Protein AF-A0A7J7P6K8-F1 (afdb_monomer_lite)

Foldseek 3Di:
DDPQPPPPVPVVCVVVCVVPPDDDDDDDDDPVVVVVVVVVLVVVLVVLVVVVVVVVVVVVVPPPVPVVLVVLLVSLVVNLLVQLVVLLVVLVVVLLVLLLVLVVVLQVVDPLHDNCLVDSVCSVPPSSVVCVVVSCSLVQSACVHPNGHSFQSRVCRVVVLVPDDPVSNVVVSSCSSSQCLAPVNNDGGGDPDPVRVVSSVVSPVNSVVSVVSNVVSVVVVVVVVVVLVVVLVVVVVVVVVVCVVVVPDPVVVVVVVVVSVVCCVVPVPDDPVVVLVPDPPVVSVVVVVVD

Organism: NCBI:txid39325

Structure (mmCIF, N/CA/C/O backbone):
data_AF-A0A7J7P6K8-F1
#
_entry.id   AF-A0A7J7P6K8-F1
#
loop_
_atom_site.group_PDB
_atom_site.id
_atom_site.type_symbol
_atom_site.label_atom_id
_atom_site.label_alt_id
_atom_site.label_comp_id
_atom_site.label_asym_id
_atom_site.label_entity_id
_atom_site.label_seq_id
_atom_site.pdbx_PDB_ins_code
_atom_site.Cartn_x
_atom_site.Cartn_y
_atom_site.Cartn_z
_atom_site.occupancy
_atom_site.B_iso_or_equiv
_atom_site.auth_seq_id
_atom_site.auth_comp_id
_atom_site.auth_asym_id
_atom_site.auth_atom_id
_atom_site.pdbx_PDB_model_num
ATOM 1 N N . MET A 1 1 ? 27.690 2.326 -12.543 1.00 31.69 1 MET A N 1
ATOM 2 C CA . MET A 1 1 ? 26.288 2.193 -12.101 1.00 31.69 1 MET A CA 1
ATOM 3 C C . MET A 1 1 ? 25.680 0.998 -12.801 1.00 31.69 1 MET A C 1
ATOM 5 O O . MET A 1 1 ? 25.515 1.024 -14.014 1.00 31.69 1 MET A O 1
ATOM 9 N N . GLY A 1 2 ? 25.497 -0.090 -12.059 1.00 33.59 2 GLY A N 1
ATOM 10 C CA . GLY A 1 2 ? 25.045 -1.367 -12.587 1.00 33.59 2 GLY A CA 1
ATOM 11 C C . GLY A 1 2 ? 23.535 -1.399 -12.745 1.00 33.59 2 GLY A C 1
ATOM 12 O O . GLY A 1 2 ? 22.871 -2.001 -11.914 1.00 33.59 2 GLY A O 1
ATOM 13 N N . LEU A 1 3 ? 23.023 -0.842 -13.847 1.00 37.75 3 LEU A N 1
ATOM 14 C CA . LEU A 1 3 ? 21.686 -1.161 -14.369 1.00 37.75 3 LEU A CA 1
ATOM 15 C C . LEU A 1 3 ? 21.729 -2.562 -14.986 1.00 37.75 3 LEU A C 1
ATOM 17 O O . LEU A 1 3 ? 21.695 -2.816 -16.193 1.00 37.75 3 LEU A O 1
ATOM 21 N N . VAL A 1 4 ? 21.965 -3.486 -14.076 1.00 43.16 4 VAL A N 1
ATOM 22 C CA . VAL A 1 4 ? 21.983 -4.905 -14.271 1.00 43.16 4 VAL A CA 1
ATOM 23 C C . VAL A 1 4 ? 20.644 -5.312 -13.736 1.00 43.16 4 VAL A C 1
ATOM 25 O O . VAL A 1 4 ? 20.474 -5.412 -12.525 1.00 43.16 4 VAL A O 1
ATOM 28 N N . TYR A 1 5 ? 19.711 -5.526 -14.655 1.00 43.06 5 TYR A N 1
ATOM 29 C CA . TYR A 1 5 ? 18.722 -6.566 -14.496 1.00 43.06 5 TYR A CA 1
ATOM 30 C C . TYR A 1 5 ? 19.367 -7.720 -13.718 1.00 43.06 5 TYR A C 1
ATOM 32 O O . TYR A 1 5 ? 20.102 -8.540 -14.280 1.00 43.06 5 TYR A O 1
ATOM 40 N N . ARG A 1 6 ? 19.148 -7.769 -12.398 1.00 40.44 6 ARG A N 1
ATOM 41 C CA . ARG A 1 6 ? 19.182 -9.067 -11.757 1.00 40.44 6 ARG A CA 1
ATOM 42 C C . ARG A 1 6 ? 18.111 -9.841 -12.522 1.00 40.44 6 ARG A C 1
ATOM 44 O O . ARG A 1 6 ? 17.041 -9.274 -12.775 1.00 40.44 6 ARG A O 1
ATOM 51 N N . PRO A 1 7 ? 18.356 -11.109 -12.896 1.00 36.56 7 PRO A N 1
ATOM 52 C CA . PRO A 1 7 ? 17.228 -11.978 -13.182 1.00 36.56 7 PRO A CA 1
ATOM 53 C C . PRO A 1 7 ? 16.207 -11.761 -12.071 1.00 36.56 7 PRO A C 1
ATOM 55 O O . PRO A 1 7 ? 16.572 -11.382 -10.954 1.00 36.56 7 PRO A O 1
ATOM 58 N N . ILE A 1 8 ? 14.936 -12.004 -12.346 1.00 42.16 8 ILE A N 1
ATOM 59 C CA . ILE A 1 8 ? 13.915 -12.110 -11.306 1.00 42.16 8 ILE A CA 1
ATOM 60 C C . ILE A 1 8 ? 14.254 -13.357 -10.438 1.00 42.16 8 ILE A C 1
ATOM 62 O O . ILE A 1 8 ? 13.467 -14.281 -10.292 1.00 42.16 8 ILE A O 1
ATOM 66 N N . SER A 1 9 ? 15.454 -13.421 -9.849 1.00 37.25 9 SER A N 1
ATOM 67 C CA . SER A 1 9 ? 15.853 -14.098 -8.627 1.00 37.25 9 SER A CA 1
ATOM 68 C C . SER A 1 9 ? 15.396 -13.227 -7.457 1.00 37.25 9 SER A C 1
ATOM 70 O O . SER A 1 9 ? 16.130 -12.928 -6.517 1.00 37.25 9 SER A O 1
ATOM 72 N N . SER A 1 10 ? 14.14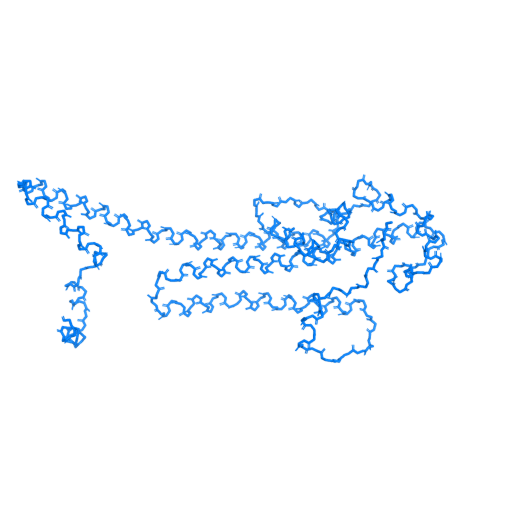8 -12.782 -7.539 1.00 41.69 10 SER A N 1
ATOM 73 C CA . SER A 1 10 ? 13.391 -12.439 -6.363 1.00 41.69 10 SER A CA 1
ATOM 74 C C . SER A 1 10 ? 13.236 -13.773 -5.633 1.00 41.69 10 SER A C 1
ATOM 76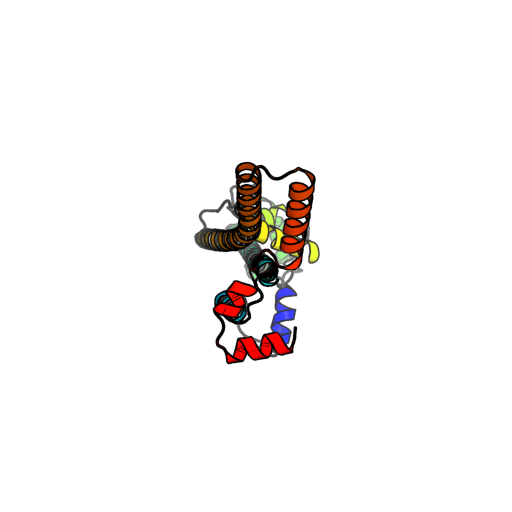 O O . SER A 1 10 ? 12.399 -14.602 -5.991 1.00 41.69 10 SER A O 1
ATOM 78 N N . THR A 1 11 ? 14.107 -14.016 -4.653 1.00 43.97 11 THR A N 1
ATOM 79 C CA . THR A 1 11 ? 14.026 -15.111 -3.666 1.00 43.97 11 THR A CA 1
ATOM 80 C C . THR A 1 11 ? 12.625 -15.213 -3.044 1.00 43.97 11 THR A C 1
ATOM 82 O O . THR A 1 11 ? 12.208 -16.280 -2.605 1.00 43.97 11 THR A O 1
ATOM 85 N N . TYR A 1 12 ? 11.852 -14.131 -3.145 1.00 44.22 12 TYR A N 1
ATOM 86 C CA . TYR A 1 12 ? 10.421 -14.018 -2.901 1.00 44.22 12 TYR A CA 1
ATOM 87 C C . TYR A 1 12 ? 9.534 -15.016 -3.670 1.00 44.22 12 TYR A C 1
ATOM 89 O O . TYR A 1 12 ? 8.487 -15.406 -3.167 1.00 44.22 12 TYR A O 1
ATOM 97 N N . LEU A 1 13 ? 9.925 -15.456 -4.877 1.00 41.88 13 LEU A N 1
ATOM 98 C CA . LEU A 1 13 ? 9.230 -16.545 -5.586 1.00 41.88 13 LEU A CA 1
ATOM 99 C C . LEU A 1 13 ? 9.730 -17.922 -5.176 1.00 41.88 13 LEU A C 1
ATOM 101 O O . LEU A 1 13 ? 8.974 -18.883 -5.204 1.00 41.88 13 LEU A O 1
ATOM 105 N N . GLN A 1 14 ? 11.018 -18.034 -4.864 1.00 39.66 14 GLN A N 1
ATOM 106 C CA . GLN A 1 14 ? 11.669 -19.327 -4.697 1.00 39.66 14 GLN A CA 1
ATOM 107 C C . GLN A 1 14 ? 11.246 -20.003 -3.397 1.00 39.66 14 GLN A C 1
ATOM 109 O O . GLN A 1 14 ? 10.970 -21.194 -3.425 1.00 39.66 14 GLN A O 1
ATOM 114 N N . VAL A 1 15 ? 11.102 -19.261 -2.294 1.00 44.69 15 VAL A N 1
ATOM 115 C CA . VAL A 1 15 ? 10.678 -19.850 -1.009 1.00 44.69 15 VAL A CA 1
ATOM 116 C C . VAL A 1 15 ? 9.241 -20.386 -1.075 1.00 44.69 15 VAL A C 1
ATOM 118 O O . VAL A 1 15 ? 8.959 -21.435 -0.507 1.00 44.69 15 VAL A O 1
ATOM 121 N N . LEU A 1 16 ? 8.346 -19.724 -1.818 1.00 36.81 16 LEU A N 1
ATOM 122 C CA . LEU A 1 16 ? 6.957 -20.170 -1.980 1.00 36.81 16 LEU A CA 1
ATOM 123 C C . LEU A 1 16 ? 6.803 -21.246 -3.074 1.00 36.81 16 LEU A C 1
ATOM 125 O O . LEU A 1 16 ? 6.016 -22.173 -2.907 1.00 36.81 16 LEU A O 1
ATOM 129 N N . MET A 1 17 ? 7.572 -21.174 -4.172 1.00 39.69 17 MET A N 1
ATOM 130 C CA . MET A 1 17 ? 7.513 -22.180 -5.244 1.00 39.69 17 MET A CA 1
ATOM 131 C C . MET A 1 17 ? 8.213 -23.498 -4.896 1.00 39.69 17 MET A C 1
ATOM 133 O O . MET A 1 17 ? 7.718 -24.541 -5.316 1.00 39.69 17 MET A O 1
ATOM 137 N N . LEU A 1 18 ? 9.290 -23.500 -4.095 1.00 40.28 18 LEU A N 1
ATOM 138 C CA . LEU A 1 18 ? 9.950 -24.747 -3.664 1.00 40.28 18 LEU A CA 1
ATOM 139 C C . LEU A 1 18 ? 9.069 -25.619 -2.760 1.00 40.28 18 LEU A C 1
ATOM 141 O O . LEU A 1 18 ? 9.289 -26.824 -2.685 1.00 40.28 18 LEU A O 1
ATOM 145 N N . VAL A 1 19 ? 8.082 -25.029 -2.082 1.00 41.44 19 VAL A N 1
ATOM 146 C CA . VAL A 1 19 ? 7.168 -25.766 -1.197 1.00 41.44 19 VAL A CA 1
ATOM 147 C C . VAL A 1 19 ? 6.002 -26.392 -1.975 1.00 41.44 19 VAL A C 1
ATOM 149 O O . VAL A 1 19 ? 5.415 -27.358 -1.496 1.00 41.44 19 VAL A O 1
ATOM 152 N N . VAL A 1 20 ? 5.667 -25.885 -3.171 1.00 41.62 20 VAL A N 1
ATOM 153 C CA . VAL A 1 20 ? 4.398 -26.229 -3.844 1.00 41.62 20 VAL A CA 1
ATOM 154 C C . VAL A 1 20 ? 4.561 -26.857 -5.235 1.00 41.62 20 VAL A C 1
ATOM 156 O O . VAL A 1 20 ? 3.706 -27.653 -5.613 1.00 41.62 20 VAL A O 1
ATOM 159 N N . ILE A 1 21 ? 5.615 -26.570 -6.018 1.00 41.31 21 ILE A N 1
ATOM 160 C CA . ILE A 1 21 ? 5.698 -27.065 -7.412 1.00 41.31 21 ILE A CA 1
ATOM 161 C C . ILE A 1 21 ? 7.130 -27.514 -7.763 1.00 41.31 21 ILE A C 1
ATOM 163 O O . ILE A 1 21 ? 7.973 -26.671 -8.069 1.00 41.31 21 ILE A O 1
ATOM 167 N N . PRO A 1 22 ? 7.428 -28.830 -7.761 1.00 35.81 22 PRO A N 1
ATOM 168 C CA . PRO A 1 22 ? 8.797 -29.324 -7.908 1.00 35.81 22 PRO A CA 1
ATOM 169 C C . PRO A 1 22 ? 9.273 -29.482 -9.359 1.00 35.81 22 PRO A C 1
ATOM 171 O O . PRO A 1 22 ? 10.421 -29.855 -9.566 1.00 35.81 22 PRO A O 1
ATOM 174 N N . ASN A 1 23 ? 8.446 -29.237 -10.377 1.00 41.19 23 ASN A N 1
ATOM 175 C CA . ASN A 1 23 ? 8.859 -29.479 -11.759 1.00 41.19 23 ASN A CA 1
ATOM 176 C C . ASN A 1 23 ? 8.037 -28.655 -12.738 1.00 41.19 23 ASN A C 1
ATOM 178 O O . ASN A 1 23 ? 6.831 -28.854 -12.793 1.00 41.19 23 ASN A O 1
ATOM 182 N N . LEU A 1 24 ? 8.694 -27.789 -13.511 1.00 36.12 24 LEU A N 1
ATOM 183 C CA . LEU A 1 24 ? 8.309 -27.384 -14.870 1.00 36.12 24 LEU A CA 1
ATOM 184 C C . LEU A 1 24 ? 9.458 -26.540 -15.450 1.00 36.12 24 LEU A C 1
ATOM 186 O O . LEU A 1 24 ? 9.500 -25.317 -15.315 1.00 36.12 24 LEU A O 1
ATOM 190 N N . ASN A 1 25 ? 10.422 -27.238 -16.052 1.00 38.72 25 ASN A N 1
ATOM 191 C CA . ASN A 1 25 ? 11.312 -26.668 -17.058 1.00 38.72 25 ASN A CA 1
ATOM 192 C C . ASN A 1 25 ? 10.539 -26.570 -18.381 1.00 38.72 25 ASN A C 1
ATOM 194 O O . ASN A 1 25 ? 9.742 -27.450 -18.693 1.00 38.72 25 ASN A O 1
ATOM 198 N N . ASP A 1 26 ? 10.828 -25.513 -19.136 1.00 45.41 26 ASP A N 1
ATOM 199 C CA . ASP A 1 26 ? 10.428 -25.293 -20.529 1.00 45.41 26 ASP A CA 1
ATOM 200 C C . ASP A 1 26 ? 8.945 -25.067 -20.824 1.00 45.41 26 ASP A C 1
ATOM 202 O O . ASP A 1 26 ? 8.275 -25.953 -21.323 1.00 45.41 26 ASP A O 1
ATOM 206 N N . PHE A 1 27 ? 8.475 -23.823 -20.662 1.00 27.75 27 PHE A N 1
ATOM 207 C CA . PHE A 1 27 ? 7.566 -23.175 -21.622 1.00 27.75 27 PHE A CA 1
ATOM 208 C C . PHE A 1 27 ? 7.766 -21.646 -21.561 1.00 27.75 27 PHE A C 1
ATOM 210 O O . PHE A 1 27 ? 7.974 -21.077 -20.490 1.00 27.75 27 PHE A O 1
ATOM 217 N N . THR A 1 28 ? 7.761 -20.991 -22.727 1.00 43.91 28 THR A N 1
ATOM 218 C CA . THR A 1 28 ? 7.973 -19.548 -22.993 1.00 43.91 28 THR A CA 1
ATOM 219 C C . THR A 1 28 ? 7.642 -18.613 -21.810 1.00 43.91 28 THR A C 1
ATOM 221 O O . THR A 1 28 ? 6.482 -18.414 -21.452 1.00 43.91 28 THR A O 1
ATOM 224 N N . MET A 1 29 ? 8.694 -18.049 -21.199 1.00 45.00 29 MET A N 1
ATOM 225 C CA . MET A 1 29 ? 8.804 -17.812 -19.747 1.00 45.00 29 MET A CA 1
ATOM 226 C C . MET A 1 29 ? 8.332 -16.458 -19.177 1.00 45.00 29 MET A C 1
ATOM 228 O O . MET A 1 29 ? 8.369 -16.302 -17.957 1.00 45.00 29 MET A O 1
ATOM 232 N N . ALA A 1 30 ? 7.914 -15.474 -19.977 1.00 43.94 30 ALA A N 1
ATOM 233 C CA . ALA A 1 30 ? 7.636 -14.128 -19.446 1.00 43.94 30 ALA A CA 1
ATOM 234 C C . ALA A 1 30 ? 6.173 -13.941 -18.997 1.00 43.94 30 ALA A C 1
ATOM 236 O O . ALA A 1 30 ? 5.905 -13.695 -17.821 1.00 43.94 30 ALA A O 1
ATOM 237 N N . ASN A 1 31 ? 5.209 -14.135 -19.901 1.00 42.03 31 ASN A N 1
ATOM 238 C CA . ASN A 1 31 ? 3.813 -13.777 -19.618 1.00 42.03 31 ASN A CA 1
ATOM 239 C C . ASN A 1 31 ? 3.099 -14.793 -18.713 1.00 42.03 31 ASN A C 1
ATOM 241 O O . ASN A 1 31 ? 2.411 -14.405 -17.772 1.00 42.03 31 ASN A O 1
ATOM 245 N N . THR A 1 32 ? 3.301 -16.095 -18.924 1.00 40.78 32 THR A N 1
ATOM 246 C CA . THR A 1 32 ? 2.602 -17.147 -18.160 1.00 40.78 32 THR A CA 1
ATOM 247 C C . THR A 1 32 ? 3.074 -17.221 -16.703 1.00 40.78 32 THR A C 1
ATOM 249 O O . THR A 1 32 ? 2.286 -17.485 -15.797 1.00 40.78 32 THR A O 1
ATOM 252 N N . LYS A 1 33 ? 4.357 -16.925 -16.455 1.00 46.41 33 LYS A N 1
ATOM 253 C CA . LYS A 1 33 ? 4.975 -16.968 -15.123 1.00 46.41 33 LYS A CA 1
ATOM 254 C C . LYS A 1 33 ? 4.508 -15.818 -14.229 1.00 46.41 33 LYS A C 1
ATOM 256 O O . LYS A 1 33 ? 4.262 -16.034 -13.043 1.00 46.41 33 LYS A O 1
ATOM 261 N N . ASN A 1 34 ? 4.337 -14.624 -14.797 1.00 47.66 34 ASN A N 1
ATOM 262 C CA . ASN A 1 34 ? 3.802 -13.470 -14.078 1.00 47.66 34 ASN A CA 1
ATOM 263 C C . ASN A 1 34 ? 2.314 -13.669 -13.757 1.00 47.66 34 ASN A C 1
ATOM 265 O O . ASN A 1 34 ? 1.918 -13.493 -12.608 1.00 47.66 34 ASN A O 1
ATOM 269 N N . ILE A 1 35 ? 1.515 -14.162 -14.709 1.00 44.59 35 ILE A N 1
ATOM 270 C CA . ILE A 1 35 ? 0.083 -14.446 -14.504 1.00 44.59 35 ILE A CA 1
ATOM 271 C C . ILE A 1 35 ? -0.139 -15.486 -13.390 1.00 44.59 35 ILE A C 1
ATOM 273 O O . ILE A 1 35 ? -0.942 -15.255 -12.487 1.00 44.59 35 ILE A O 1
ATOM 277 N N . LEU A 1 36 ? 0.613 -16.594 -13.391 1.00 50.56 36 LEU A N 1
ATOM 278 C CA . LEU A 1 36 ? 0.520 -17.623 -12.344 1.00 50.56 36 LEU A CA 1
ATOM 279 C C . LEU A 1 36 ? 0.917 -17.083 -10.963 1.00 50.56 36 LEU A C 1
ATOM 281 O O . LEU A 1 36 ? 0.248 -17.355 -9.967 1.00 50.56 36 LEU A O 1
ATOM 285 N N . ARG A 1 37 ? 1.969 -16.264 -10.901 1.00 51.84 37 ARG A N 1
ATOM 286 C CA . ARG A 1 37 ? 2.483 -15.674 -9.660 1.00 51.84 37 ARG A CA 1
ATOM 287 C C . ARG A 1 37 ? 1.518 -14.658 -9.045 1.00 51.84 37 ARG A C 1
ATOM 289 O O . ARG A 1 37 ? 1.316 -14.677 -7.833 1.00 51.84 37 ARG A O 1
ATOM 296 N N . PHE A 1 38 ? 0.885 -13.827 -9.873 1.00 52.19 38 PHE A N 1
ATOM 297 C CA . PHE A 1 38 ? -0.191 -12.938 -9.438 1.00 52.19 38 PHE A CA 1
ATOM 298 C C . PHE A 1 38 ? -1.441 -13.727 -9.030 1.00 52.19 38 PHE A C 1
ATOM 300 O O . PHE A 1 38 ? -2.057 -13.372 -8.030 1.00 52.19 38 PHE A O 1
ATOM 307 N N . SER A 1 39 ? -1.767 -14.837 -9.706 1.00 52.69 39 SER A N 1
ATOM 308 C CA . SER A 1 39 ? -2.932 -15.666 -9.357 1.00 52.69 39 SER A CA 1
ATOM 309 C C . SER A 1 39 ? -2.833 -16.305 -7.966 1.00 52.69 39 SER A C 1
ATOM 311 O O . SER A 1 39 ? -3.809 -16.274 -7.228 1.00 52.69 39 SER A O 1
ATOM 313 N N . ILE A 1 40 ? -1.652 -16.781 -7.549 1.00 54.66 40 ILE A N 1
ATOM 314 C CA . ILE A 1 40 ? -1.459 -17.427 -6.235 1.00 54.66 40 ILE A CA 1
ATOM 315 C C . ILE A 1 40 ? -1.607 -16.410 -5.093 1.00 54.66 40 ILE A C 1
ATOM 317 O O . ILE A 1 40 ? -2.225 -16.699 -4.068 1.00 54.66 40 ILE A O 1
ATOM 321 N N . ILE A 1 41 ? -1.077 -15.198 -5.278 1.00 54.75 41 ILE A N 1
ATOM 322 C CA . ILE A 1 41 ? -1.198 -14.105 -4.305 1.00 54.75 41 ILE A CA 1
ATOM 323 C C . ILE A 1 41 ? -2.647 -13.593 -4.248 1.00 54.75 41 ILE A C 1
ATOM 325 O O . ILE A 1 41 ? -3.189 -13.358 -3.166 1.00 54.75 41 ILE A O 1
ATOM 329 N N . PHE A 1 42 ? -3.288 -13.473 -5.411 1.00 55.25 42 PHE A N 1
ATOM 330 C CA . PHE A 1 42 ? -4.666 -13.014 -5.556 1.00 55.25 42 PHE A CA 1
ATOM 331 C C . PHE A 1 42 ? -5.701 -14.064 -5.119 1.00 55.25 42 PHE A C 1
ATOM 333 O O . PHE A 1 42 ? -6.801 -13.685 -4.744 1.00 55.25 42 PHE A O 1
ATOM 340 N N . GLU A 1 43 ? -5.373 -15.361 -5.095 1.00 54.97 43 GLU A N 1
ATOM 341 C CA . GLU A 1 43 ? -6.217 -16.421 -4.516 1.00 54.97 43 GLU A CA 1
ATOM 342 C C . GLU A 1 43 ? -6.085 -16.530 -2.993 1.00 54.97 43 GLU A C 1
ATOM 344 O O . GLU A 1 43 ? -7.063 -16.837 -2.307 1.00 54.97 43 GLU A O 1
ATOM 349 N N . TYR A 1 44 ? -4.893 -16.287 -2.438 1.00 57.50 44 TYR A N 1
ATOM 350 C CA . TYR A 1 44 ? -4.680 -16.358 -0.988 1.00 57.50 44 TYR A CA 1
ATOM 351 C C . TYR A 1 44 ? -5.389 -15.221 -0.245 1.00 57.50 44 TYR A C 1
ATOM 353 O O . TYR A 1 44 ? -5.872 -15.403 0.873 1.00 57.50 44 TYR A O 1
ATOM 361 N N . PHE A 1 45 ? -5.498 -14.060 -0.884 1.00 60.59 45 PHE A N 1
ATOM 362 C CA . PHE A 1 45 ? -6.058 -12.854 -0.291 1.00 60.59 45 PHE A CA 1
ATOM 363 C C . PHE A 1 45 ? -7.571 -12.958 0.023 1.00 60.59 45 PHE A C 1
ATOM 365 O O . PHE A 1 45 ? -7.943 -12.741 1.177 1.00 60.59 45 PHE A O 1
ATOM 372 N N . PRO A 1 46 ? -8.455 -13.401 -0.899 1.00 59.19 46 PRO A N 1
ATOM 373 C CA . PRO A 1 46 ? -9.851 -13.713 -0.597 1.00 59.19 46 PRO A CA 1
ATOM 374 C C . PRO A 1 46 ? -10.001 -14.823 0.440 1.00 59.19 46 PRO A C 1
ATOM 376 O O . PRO A 1 46 ? -10.887 -14.742 1.282 1.00 59.19 46 PRO A O 1
ATOM 379 N N . ARG A 1 47 ? -9.133 -15.847 0.427 1.00 63.31 47 ARG A N 1
ATOM 380 C CA . ARG A 1 47 ? -9.180 -16.934 1.421 1.00 63.31 47 ARG A CA 1
ATOM 381 C C . ARG A 1 47 ? -8.897 -16.415 2.834 1.00 63.31 47 ARG A C 1
ATOM 383 O O . ARG A 1 47 ? -9.577 -16.827 3.764 1.00 63.31 47 ARG A O 1
ATOM 390 N N . LEU A 1 48 ? -7.982 -15.458 2.992 1.00 57.44 48 LEU A N 1
ATOM 391 C CA . LEU A 1 48 ? -7.754 -14.750 4.258 1.00 57.44 48 LEU A CA 1
ATOM 392 C C . LEU A 1 48 ? -8.922 -13.839 4.652 1.00 57.44 48 LEU A C 1
ATOM 394 O O . LEU A 1 48 ? -9.330 -13.852 5.810 1.00 57.44 48 LEU A O 1
ATOM 398 N N . LEU A 1 49 ? -9.514 -13.116 3.700 1.00 60.53 49 LEU A N 1
ATOM 399 C CA . LEU A 1 49 ? -10.704 -12.293 3.951 1.00 60.53 49 LEU A CA 1
ATOM 400 C C . LEU A 1 49 ? -11.945 -13.128 4.312 1.00 60.53 49 LEU A C 1
ATOM 402 O O . LEU A 1 49 ? -12.797 -12.664 5.059 1.00 60.53 49 LEU A O 1
ATOM 406 N N . LEU A 1 50 ? -12.052 -14.366 3.827 1.00 60.56 50 LEU A N 1
ATOM 407 C CA . LEU A 1 50 ? -13.138 -15.297 4.161 1.00 60.56 50 LEU A CA 1
ATOM 408 C C . LEU A 1 50 ? -12.938 -16.005 5.509 1.00 60.56 50 LEU A C 1
ATOM 410 O O . LEU A 1 50 ? -13.906 -16.490 6.093 1.00 60.56 50 LEU A O 1
ATOM 414 N N . ILE A 1 51 ? -11.714 -16.025 6.045 1.00 61.16 51 ILE A N 1
ATOM 415 C CA . ILE A 1 51 ? -11.448 -16.498 7.412 1.00 61.16 51 ILE A CA 1
ATOM 416 C C . ILE A 1 51 ? -12.019 -15.516 8.453 1.00 61.16 51 ILE A C 1
ATOM 418 O O . ILE A 1 51 ? -12.390 -15.945 9.543 1.00 61.16 51 ILE A O 1
ATOM 422 N N . PHE A 1 52 ? -12.186 -14.234 8.105 1.00 59.09 52 PHE A N 1
ATOM 423 C CA . PHE A 1 52 ? -12.746 -13.180 8.965 1.00 59.09 52 PHE A CA 1
ATOM 424 C C . PHE A 1 52 ? -14.150 -13.485 9.538 1.00 59.09 52 PHE A C 1
ATOM 426 O O . PHE A 1 52 ? -14.298 -13.494 10.763 1.00 59.09 52 PHE A O 1
ATOM 433 N N . PRO A 1 53 ? -15.193 -13.784 8.731 1.00 58.50 53 PRO A N 1
ATOM 434 C CA . PRO A 1 53 ? -16.501 -14.143 9.280 1.00 58.50 53 PRO A CA 1
ATOM 435 C C . PRO A 1 53 ? -16.465 -15.466 10.052 1.00 58.50 53 PRO A C 1
ATOM 437 O O . PRO A 1 53 ? -17.306 -15.688 10.921 1.00 58.50 53 PRO A O 1
ATOM 440 N N . LEU A 1 54 ? -15.507 -16.349 9.751 1.00 56.19 54 LEU A N 1
ATOM 441 C CA . LEU A 1 54 ? -15.383 -17.647 10.405 1.00 56.19 54 LEU A CA 1
ATOM 442 C C . LEU A 1 54 ? -14.781 -17.517 11.811 1.00 56.19 54 LEU A C 1
ATOM 444 O O . LEU A 1 54 ? -15.318 -18.085 12.757 1.00 56.19 54 LEU A O 1
ATOM 448 N N . SER A 1 55 ? -13.708 -16.739 11.968 1.00 54.88 55 SER A N 1
ATOM 449 C CA . SER A 1 55 ? -13.067 -16.513 13.267 1.00 54.88 55 SER A CA 1
ATOM 450 C C . SER A 1 55 ? -13.965 -15.702 14.201 1.00 54.88 55 SER A C 1
ATOM 452 O O . SER A 1 55 ? -14.095 -16.062 15.368 1.00 54.88 55 SER A O 1
ATOM 454 N N . SER A 1 56 ? -14.672 -14.690 13.681 1.00 55.28 56 SER A N 1
ATOM 455 C CA . SER A 1 56 ? -15.670 -13.934 14.450 1.00 55.28 56 SER A CA 1
ATOM 456 C C . SER A 1 56 ? -16.812 -14.826 14.949 1.00 55.28 56 SER A C 1
ATOM 458 O O . SER A 1 56 ? -17.209 -14.714 16.106 1.00 55.28 56 SER A O 1
ATOM 460 N N . LYS A 1 57 ? -17.308 -15.753 14.114 1.00 58.09 57 LYS A N 1
ATOM 461 C CA . LYS A 1 57 ? -18.367 -16.703 14.502 1.00 58.09 57 LYS A CA 1
ATOM 462 C C . LYS A 1 57 ? -17.909 -17.728 15.539 1.00 58.09 57 LYS A C 1
ATOM 464 O O . LYS A 1 57 ? -18.680 -18.095 16.418 1.00 58.09 57 LYS A O 1
ATOM 469 N N . ILE A 1 58 ? -16.664 -18.197 15.449 1.00 53.59 58 ILE A N 1
ATOM 470 C CA . ILE A 1 58 ? -16.087 -19.140 16.422 1.00 53.59 58 ILE A CA 1
ATOM 471 C C . ILE A 1 58 ? -15.880 -18.459 17.782 1.00 53.59 58 ILE A C 1
ATOM 473 O O . ILE A 1 58 ? -16.048 -19.078 18.830 1.00 53.59 58 ILE A O 1
ATOM 477 N N . VAL A 1 59 ? -15.539 -17.174 17.769 1.00 50.91 59 VAL A N 1
ATOM 478 C CA . VAL A 1 59 ? -15.324 -16.364 18.968 1.00 50.91 59 VAL A CA 1
ATOM 479 C C . VAL A 1 59 ? -16.635 -16.045 19.699 1.00 50.91 59 VAL A C 1
ATOM 481 O O . VAL A 1 59 ? -16.686 -16.153 20.925 1.00 50.91 59 VAL A O 1
ATOM 484 N N . GLU A 1 60 ? -17.701 -15.714 18.966 1.00 53.00 60 GLU A N 1
ATOM 485 C CA . GLU A 1 60 ? -19.031 -15.430 19.529 1.00 53.00 60 GLU A CA 1
ATOM 486 C C . GLU A 1 60 ? -19.622 -16.642 20.274 1.00 53.00 60 GLU A C 1
ATOM 488 O O . GLU A 1 60 ? -20.290 -16.484 21.294 1.00 53.00 60 GLU A O 1
ATOM 493 N N . ALA A 1 61 ? -19.288 -17.862 19.842 1.00 50.00 61 ALA A N 1
ATOM 494 C CA . ALA A 1 61 ? -19.722 -19.100 20.488 1.00 50.00 61 ALA A CA 1
ATOM 495 C C . ALA A 1 61 ? -19.029 -19.397 21.839 1.00 50.00 61 ALA A C 1
ATOM 497 O O . ALA A 1 61 ? -19.555 -20.187 22.621 1.00 50.00 61 ALA A O 1
ATOM 498 N N . ASN A 1 62 ? -17.875 -18.778 22.135 1.00 45.88 62 ASN A N 1
ATOM 499 C CA . ASN A 1 62 ? -17.015 -19.159 23.268 1.00 45.88 62 ASN A CA 1
ATOM 500 C C . ASN A 1 62 ? -17.029 -18.181 24.464 1.00 45.88 62 ASN A C 1
ATOM 502 O 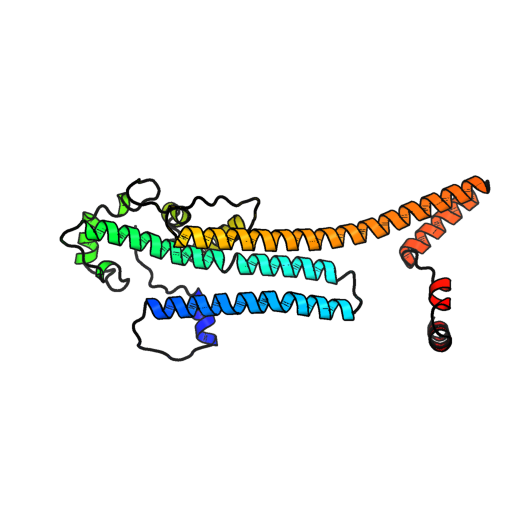O . ASN A 1 62 ? -16.382 -18.454 25.471 1.00 45.88 62 ASN A O 1
ATOM 506 N N . GLY A 1 63 ? -17.757 -17.059 24.404 1.00 44.56 63 GLY A N 1
ATOM 507 C CA . GLY A 1 63 ? -18.042 -16.205 25.574 1.00 44.56 63 GLY A CA 1
ATOM 508 C C . GLY A 1 63 ? -16.864 -15.425 26.194 1.00 44.56 63 GLY A C 1
ATOM 509 O O . GLY A 1 63 ? -17.046 -14.758 27.213 1.00 44.56 63 GLY A O 1
ATOM 510 N N . ILE A 1 64 ? -15.663 -15.448 25.608 1.00 47.84 64 ILE A N 1
ATOM 511 C CA . ILE A 1 64 ? -14.481 -14.735 26.132 1.00 47.84 64 ILE A CA 1
ATOM 512 C C . ILE A 1 64 ? -14.440 -13.308 25.555 1.00 47.84 64 ILE A C 1
ATOM 514 O O . ILE A 1 64 ? -13.768 -13.027 24.572 1.00 47.84 64 ILE A O 1
ATOM 518 N N . VAL A 1 65 ? -15.177 -12.365 26.138 1.00 51.91 65 VAL A N 1
ATOM 519 C CA . VAL A 1 65 ? -15.377 -11.015 25.555 1.00 51.91 65 VAL A CA 1
ATOM 520 C C . VAL A 1 65 ? -14.161 -10.069 25.713 1.00 51.91 65 VAL A C 1
ATOM 522 O O . VAL A 1 65 ? -14.071 -9.056 25.025 1.00 51.91 65 VAL A O 1
ATOM 525 N N . THR A 1 66 ? -13.175 -10.376 26.570 1.00 48.00 66 THR A N 1
ATOM 526 C CA . THR A 1 66 ? -12.014 -9.484 26.814 1.00 48.00 66 THR A CA 1
ATOM 527 C C . THR A 1 66 ? -10.736 -9.866 26.061 1.00 48.00 66 THR A C 1
ATOM 529 O O . THR A 1 66 ? -9.969 -8.986 25.684 1.00 48.00 66 THR A O 1
ATOM 532 N N . GLU A 1 67 ? -10.502 -11.154 25.803 1.00 53.47 67 GLU A N 1
ATOM 533 C CA . GLU A 1 67 ? -9.330 -11.642 25.045 1.00 53.47 67 GLU A CA 1
ATOM 534 C C . GLU A 1 67 ? -9.506 -11.443 23.521 1.00 53.47 67 GLU A C 1
ATOM 536 O O . GLU A 1 67 ? -8.555 -11.426 22.740 1.00 53.47 67 GLU A O 1
ATOM 541 N N . THR A 1 68 ? -10.744 -11.195 23.098 1.00 57.88 68 THR A N 1
ATOM 542 C CA . THR A 1 68 ? -11.189 -11.156 21.701 1.00 57.88 68 THR A CA 1
ATOM 543 C C . THR A 1 68 ? -11.016 -9.795 21.033 1.00 57.88 68 THR A C 1
ATOM 545 O O . THR A 1 68 ? -10.763 -9.736 19.831 1.00 57.88 68 THR A O 1
ATOM 548 N N . ALA A 1 69 ? -11.030 -8.699 21.797 1.00 57.47 69 ALA A N 1
ATOM 549 C CA . ALA A 1 69 ? -10.764 -7.360 21.264 1.00 57.47 69 ALA A CA 1
ATOM 550 C C . ALA A 1 69 ? -9.285 -7.152 20.870 1.00 57.47 69 ALA A C 1
ATOM 552 O O . ALA A 1 69 ? -8.986 -6.566 19.824 1.00 57.47 69 ALA A O 1
ATOM 553 N N . TRP A 1 70 ? -8.352 -7.681 21.673 1.00 62.41 70 TRP A N 1
ATOM 554 C CA . TRP A 1 70 ? -6.918 -7.675 21.351 1.00 62.41 70 TRP A CA 1
ATOM 555 C C . TRP A 1 70 ? -6.604 -8.613 20.189 1.00 62.41 70 TRP A C 1
ATOM 557 O O . TRP A 1 70 ? -5.874 -8.225 19.278 1.00 62.41 70 TRP A O 1
ATOM 567 N N . ALA A 1 71 ? -7.210 -9.804 20.172 1.00 68.94 71 ALA A N 1
ATOM 568 C CA . ALA A 1 71 ? -7.083 -10.730 19.053 1.00 68.94 71 ALA A CA 1
ATOM 569 C C . ALA A 1 71 ? -7.606 -10.118 17.740 1.00 68.94 71 ALA A C 1
ATOM 571 O O . ALA A 1 71 ? -6.929 -10.206 16.719 1.00 68.94 71 ALA A O 1
ATOM 572 N N . GLY A 1 72 ? -8.752 -9.424 17.765 1.00 70.19 72 GLY A N 1
ATOM 573 C CA . GLY A 1 72 ? -9.310 -8.740 16.592 1.00 70.19 72 GLY A CA 1
ATOM 574 C C . GLY A 1 72 ? -8.444 -7.581 16.088 1.00 70.19 72 GLY A C 1
ATOM 575 O O . GLY A 1 72 ? -8.261 -7.419 14.882 1.00 70.19 72 GLY A O 1
ATOM 576 N N . THR A 1 73 ? -7.851 -6.800 16.995 1.00 72.75 73 THR A N 1
ATOM 577 C CA . THR A 1 73 ? -6.910 -5.728 16.627 1.00 72.75 73 THR A CA 1
ATOM 578 C C . THR A 1 73 ? -5.614 -6.290 16.040 1.00 72.75 73 THR A C 1
ATOM 580 O O . THR A 1 73 ? -5.174 -5.842 14.981 1.00 72.75 73 THR A O 1
ATOM 583 N N . ALA A 1 74 ? -5.019 -7.296 16.688 1.00 75.62 74 ALA A N 1
ATOM 584 C CA . ALA A 1 74 ? -3.806 -7.953 16.207 1.00 75.62 74 ALA A CA 1
ATOM 585 C C . ALA A 1 74 ? -4.028 -8.625 14.843 1.00 75.62 74 ALA A C 1
ATOM 587 O O . ALA A 1 74 ? -3.178 -8.525 13.958 1.00 75.62 74 ALA A O 1
ATOM 588 N N . TYR A 1 75 ? -5.192 -9.246 14.642 1.00 74.44 75 TYR A N 1
ATOM 589 C CA . TYR A 1 75 ? -5.576 -9.847 13.368 1.00 74.44 75 TYR A CA 1
ATOM 590 C C . TYR A 1 75 ? -5.733 -8.800 12.259 1.00 74.44 75 TYR A C 1
ATOM 592 O O . TYR A 1 75 ? -5.161 -8.963 11.182 1.00 74.44 75 TYR A O 1
ATOM 600 N N . ASN A 1 76 ? -6.434 -7.692 12.525 1.00 77.38 76 ASN A N 1
ATOM 601 C CA . ASN A 1 76 ? -6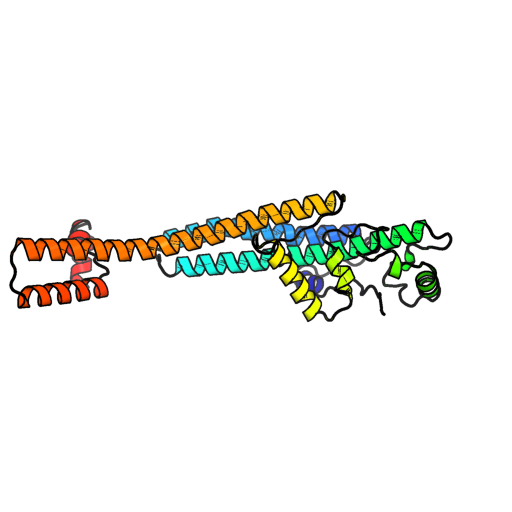.548 -6.595 11.561 1.00 77.38 76 ASN A CA 1
ATOM 602 C C . ASN A 1 76 ? -5.181 -6.012 11.199 1.00 77.38 76 ASN A C 1
ATOM 604 O O . ASN A 1 76 ? -4.937 -5.732 10.030 1.00 77.38 76 ASN A O 1
ATOM 608 N N . LEU A 1 77 ? -4.278 -5.861 12.173 1.00 82.81 77 LEU A N 1
ATOM 609 C CA . LEU A 1 77 ? -2.916 -5.395 11.922 1.00 82.81 77 LEU A CA 1
ATOM 610 C C . LEU A 1 77 ? -2.131 -6.388 11.052 1.00 82.81 77 LEU A C 1
ATOM 612 O O . LEU A 1 77 ? -1.460 -5.978 10.109 1.00 82.81 77 LEU A O 1
ATOM 616 N N . MET A 1 78 ? -2.243 -7.690 11.323 1.00 81.75 78 MET A N 1
ATOM 617 C CA . MET A 1 78 ? -1.618 -8.736 10.509 1.00 81.75 78 MET A CA 1
ATOM 618 C C . MET A 1 78 ? -2.141 -8.715 9.067 1.00 81.75 78 MET A C 1
ATOM 620 O O . MET A 1 78 ? -1.347 -8.785 8.128 1.00 81.75 78 MET A O 1
ATOM 624 N N . LEU A 1 79 ? -3.456 -8.557 8.886 1.00 79.88 79 LEU A N 1
ATOM 625 C CA . LEU A 1 79 ? -4.074 -8.390 7.573 1.00 79.88 79 LEU A CA 1
ATOM 626 C C . LEU A 1 79 ? -3.509 -7.148 6.872 1.00 79.88 79 LEU A C 1
ATOM 628 O O . LEU A 1 79 ? -3.075 -7.239 5.730 1.00 79.88 79 LEU A O 1
ATOM 632 N N . TYR A 1 80 ? -3.429 -6.019 7.576 1.00 84.94 80 TYR A N 1
ATOM 633 C CA . TYR A 1 80 ? -2.882 -4.763 7.062 1.00 84.94 80 TYR A CA 1
ATOM 634 C C . TYR A 1 80 ? -1.437 -4.915 6.562 1.00 84.94 80 TYR A C 1
ATOM 636 O O . TYR A 1 80 ? -1.098 -4.468 5.465 1.00 84.94 80 TYR A O 1
ATOM 644 N N . MET A 1 81 ? -0.592 -5.603 7.336 1.00 85.62 81 MET A N 1
ATOM 645 C CA . MET A 1 81 ? 0.794 -5.900 6.966 1.00 85.62 81 MET A CA 1
ATOM 646 C C . MET A 1 81 ? 0.880 -6.821 5.745 1.00 85.62 81 MET A C 1
ATOM 648 O O . MET A 1 81 ? 1.724 -6.606 4.875 1.00 85.62 81 MET A O 1
ATOM 652 N N . LEU A 1 82 ? -0.005 -7.815 5.652 1.00 83.25 82 LEU A N 1
ATOM 653 C CA . LEU A 1 82 ? -0.045 -8.758 4.539 1.00 83.25 82 LEU A CA 1
ATOM 654 C C . LEU A 1 82 ? -0.558 -8.131 3.238 1.00 83.25 82 LEU A C 1
ATOM 656 O O . LEU A 1 82 ? -0.058 -8.463 2.166 1.00 83.25 82 LEU A O 1
ATOM 660 N N . VAL A 1 83 ? -1.536 -7.226 3.308 1.00 85.06 83 VAL A N 1
ATOM 661 C CA . VAL A 1 83 ? -2.002 -6.469 2.136 1.00 85.06 83 VAL A CA 1
ATOM 662 C C . VAL A 1 83 ? -0.892 -5.529 1.661 1.00 85.06 83 VAL A C 1
ATOM 664 O O . VAL A 1 83 ? -0.612 -5.458 0.467 1.00 85.06 83 VAL A O 1
ATOM 667 N N . SER A 1 84 ? -0.229 -4.854 2.606 1.00 89.50 84 SER A N 1
ATOM 668 C CA . SER A 1 84 ? 0.862 -3.906 2.361 1.00 89.50 84 SER A CA 1
ATOM 669 C C . SER A 1 84 ? 2.027 -4.554 1.615 1.00 89.50 84 SER A C 1
ATOM 671 O O . SER A 1 84 ? 2.276 -4.221 0.462 1.00 89.50 84 SER A O 1
ATOM 673 N N . HIS A 1 85 ? 2.670 -5.537 2.244 1.00 83.62 85 HIS A N 1
ATOM 674 C CA . HIS A 1 85 ? 2.764 -6.862 1.672 1.00 83.62 85 HIS A CA 1
ATOM 675 C C . HIS A 1 85 ? 2.797 -7.000 0.129 1.00 83.62 85 HIS A C 1
ATOM 677 O O . HIS A 1 85 ? 3.734 -6.656 -0.599 1.00 83.62 85 HIS A O 1
ATOM 683 N N . VAL A 1 86 ? 1.661 -7.523 -0.331 1.00 83.62 86 VAL A N 1
ATOM 684 C CA . VAL A 1 86 ? 1.282 -7.778 -1.719 1.00 83.62 86 VAL A CA 1
ATOM 685 C C . VAL A 1 86 ? 1.321 -6.522 -2.586 1.00 83.62 86 VAL A C 1
ATOM 687 O O . VAL A 1 86 ? 1.803 -6.585 -3.718 1.00 83.62 86 VAL A O 1
ATOM 690 N N . ILE A 1 87 ? 0.835 -5.385 -2.083 1.00 89.06 87 ILE A N 1
ATOM 691 C CA . ILE A 1 87 ? 0.805 -4.123 -2.832 1.00 89.06 87 ILE A CA 1
ATOM 692 C C . ILE A 1 87 ? 2.225 -3.640 -3.131 1.00 89.06 87 ILE A C 1
ATOM 694 O O . ILE A 1 87 ? 2.514 -3.296 -4.273 1.00 89.06 87 ILE A O 1
ATOM 698 N N . GLY A 1 88 ? 3.123 -3.673 -2.146 1.00 90.38 88 GLY A N 1
ATOM 699 C CA . GLY A 1 88 ? 4.526 -3.300 -2.304 1.00 90.38 88 GLY A CA 1
ATOM 700 C C . GLY A 1 88 ? 5.261 -4.202 -3.294 1.00 90.38 88 GLY A C 1
ATOM 701 O O . GLY A 1 88 ? 5.978 -3.710 -4.163 1.00 90.38 88 GLY A O 1
ATOM 702 N N . ALA A 1 89 ? 5.035 -5.517 -3.222 1.00 84.31 89 ALA A N 1
ATOM 703 C CA . ALA A 1 89 ? 5.606 -6.467 -4.178 1.00 84.31 89 ALA A CA 1
ATOM 704 C C . ALA A 1 89 ? 5.076 -6.251 -5.609 1.00 84.31 89 ALA A C 1
ATOM 706 O O . ALA A 1 89 ? 5.844 -6.290 -6.569 1.00 84.31 89 ALA A O 1
ATOM 707 N N . SER A 1 90 ? 3.774 -5.989 -5.753 1.00 85.69 90 SER A N 1
ATOM 708 C CA . SER A 1 90 ? 3.154 -5.687 -7.050 1.00 85.69 90 SER A CA 1
ATOM 709 C C . SER A 1 90 ? 3.693 -4.377 -7.624 1.00 85.69 90 SER A C 1
ATOM 711 O O . SER A 1 90 ? 4.049 -4.317 -8.796 1.00 85.69 90 SER A O 1
ATOM 713 N N . TRP A 1 91 ? 3.826 -3.348 -6.782 1.00 93.06 91 TRP A N 1
ATOM 714 C CA . TRP A 1 91 ? 4.407 -2.062 -7.154 1.00 93.06 91 TRP A CA 1
ATOM 715 C C . TRP A 1 91 ? 5.854 -2.194 -7.636 1.00 93.06 91 TRP A C 1
ATOM 717 O O . TRP A 1 91 ? 6.199 -1.592 -8.648 1.00 93.06 91 TRP A O 1
ATOM 727 N N . TYR A 1 92 ? 6.675 -3.019 -6.978 1.00 87.81 92 TYR A N 1
ATOM 728 C CA . TYR A 1 92 ? 8.040 -3.310 -7.427 1.00 87.81 92 TYR A CA 1
ATOM 729 C C . TYR A 1 92 ? 8.070 -3.967 -8.812 1.00 87.81 92 TYR A C 1
ATOM 731 O O . TYR A 1 92 ? 8.838 -3.565 -9.679 1.00 87.81 92 TYR A O 1
ATOM 739 N N . ILE A 1 93 ? 7.223 -4.973 -9.052 1.00 83.38 93 ILE A N 1
ATOM 740 C CA . ILE A 1 93 ? 7.177 -5.643 -10.360 1.00 83.38 93 ILE A CA 1
ATOM 741 C C . ILE A 1 93 ? 6.750 -4.647 -11.443 1.00 83.38 93 ILE A C 1
ATOM 743 O O . ILE A 1 93 ? 7.410 -4.529 -12.475 1.00 83.38 93 ILE A O 1
ATOM 747 N N . PHE A 1 94 ? 5.689 -3.883 -11.186 1.00 87.50 94 PHE A N 1
ATOM 748 C CA . PHE A 1 94 ? 5.196 -2.894 -12.136 1.00 87.50 94 PHE A CA 1
ATOM 749 C C . PHE A 1 94 ? 6.166 -1.726 -12.344 1.00 87.50 94 PHE A C 1
ATOM 751 O O . PHE A 1 94 ? 6.198 -1.171 -13.439 1.00 87.50 94 PHE A O 1
ATOM 758 N N . SER A 1 95 ? 6.992 -1.362 -11.357 1.00 90.25 95 SER A N 1
ATOM 759 C CA . SER A 1 95 ? 8.009 -0.322 -11.544 1.00 90.25 95 SER A CA 1
ATOM 760 C C . SER A 1 95 ? 9.112 -0.770 -12.503 1.00 90.25 95 SER A C 1
ATOM 762 O O . SER A 1 95 ? 9.509 0.010 -13.371 1.00 90.25 95 SER A O 1
ATOM 764 N N . VAL A 1 96 ? 9.523 -2.041 -12.432 1.00 85.56 96 VAL A N 1
ATOM 765 C CA . VAL A 1 96 ? 10.454 -2.650 -13.394 1.00 85.56 96 VAL A CA 1
ATOM 766 C C . VAL A 1 96 ? 9.840 -2.683 -14.795 1.00 85.56 96 VAL A C 1
ATOM 768 O O . VAL A 1 96 ? 10.467 -2.214 -15.744 1.00 85.56 96 VAL A O 1
ATOM 771 N N . GLU A 1 97 ? 8.594 -3.148 -14.936 1.00 86.62 97 GLU A N 1
ATOM 772 C CA . GLU A 1 97 ? 7.883 -3.153 -16.228 1.00 86.62 97 GLU A CA 1
ATOM 773 C C . GLU A 1 97 ? 7.726 -1.733 -16.801 1.00 86.62 97 GLU A C 1
ATOM 775 O O . GLU A 1 97 ? 7.845 -1.501 -18.012 1.00 86.62 97 GLU A O 1
ATOM 780 N N . ARG A 1 98 ? 7.495 -0.744 -15.929 1.00 90.69 98 ARG A N 1
ATOM 781 C CA . ARG A 1 98 ? 7.373 0.663 -16.316 1.00 90.69 98 ARG A CA 1
ATOM 782 C C . ARG A 1 98 ? 8.703 1.233 -16.802 1.00 90.69 98 ARG A C 1
ATOM 784 O O . ARG A 1 98 ? 8.710 1.967 -17.793 1.00 90.69 98 ARG A O 1
ATOM 791 N N . GLN A 1 99 ? 9.806 0.883 -16.145 1.00 90.06 99 GLN A N 1
ATOM 792 C CA . GLN A 1 99 ? 11.157 1.269 -16.545 1.00 90.06 99 GLN A CA 1
ATOM 793 C C . GLN A 1 99 ? 11.563 0.615 -17.868 1.00 90.06 99 GLN A C 1
ATOM 795 O O . GLN A 1 99 ? 12.040 1.312 -18.764 1.00 90.06 99 GLN A O 1
ATOM 800 N N . GLU A 1 100 ? 11.278 -0.676 -18.046 1.00 88.62 100 GLU A N 1
ATOM 801 C CA . GLU A 1 100 ? 11.479 -1.378 -19.316 1.00 88.62 100 GLU A CA 1
ATO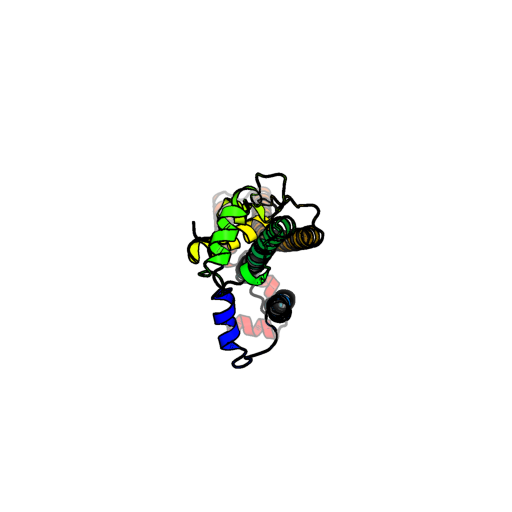M 802 C C . GLU A 1 100 ? 10.681 -0.726 -20.453 1.00 88.62 100 GLU A C 1
ATOM 804 O O . GLU A 1 100 ? 11.202 -0.520 -21.546 1.00 88.62 100 GLU A O 1
ATOM 809 N N . SER A 1 101 ? 9.432 -0.333 -20.201 1.00 90.81 101 SER A N 1
ATOM 810 C CA . SER A 1 101 ? 8.600 0.352 -21.197 1.00 90.81 101 SER A CA 1
ATOM 811 C C . SER A 1 101 ? 9.199 1.696 -21.636 1.00 90.81 101 SER A C 1
ATOM 813 O O . SER A 1 101 ? 9.154 2.035 -22.820 1.00 90.81 101 SER A O 1
ATOM 815 N N . CYS A 1 102 ? 9.817 2.447 -20.715 1.00 92.81 102 CYS A N 1
ATOM 816 C CA . CYS A 1 102 ? 10.576 3.644 -21.081 1.00 92.81 102 CYS A CA 1
ATOM 817 C C . CYS A 1 102 ? 11.786 3.292 -21.953 1.00 92.81 102 CYS A C 1
ATOM 819 O O . CYS A 1 102 ? 12.038 3.936 -22.971 1.00 92.81 102 CYS A O 1
ATOM 821 N N . TRP A 1 103 ? 12.514 2.237 -21.586 1.00 90.94 103 TRP A N 1
ATOM 822 C CA . TRP A 1 103 ? 13.687 1.785 -22.324 1.00 90.94 103 TRP A CA 1
ATOM 823 C C . TRP A 1 103 ? 13.347 1.334 -23.743 1.00 90.94 103 TRP A C 1
ATOM 825 O O . TRP A 1 103 ? 14.052 1.698 -24.683 1.00 90.94 103 TRP A O 1
ATOM 835 N N . ARG A 1 104 ? 12.231 0.620 -23.913 1.00 90.31 104 ARG A N 1
ATOM 836 C CA . ARG A 1 104 ? 11.673 0.255 -25.220 1.00 90.31 104 ARG A CA 1
ATOM 837 C C . ARG A 1 104 ? 11.330 1.491 -26.044 1.00 90.31 104 ARG A C 1
ATOM 839 O O . ARG A 1 104 ? 11.719 1.569 -27.198 1.00 90.31 104 ARG A O 1
ATOM 846 N N . ARG A 1 105 ? 10.736 2.521 -25.440 1.00 91.94 105 ARG A N 1
ATOM 847 C CA . ARG A 1 105 ? 10.455 3.776 -26.150 1.00 91.94 105 ARG A CA 1
ATOM 848 C C . ARG A 1 105 ? 11.721 4.487 -26.642 1.00 91.94 105 ARG A C 1
ATOM 850 O O . ARG A 1 105 ? 11.720 5.039 -27.736 1.00 91.94 105 ARG A O 1
ATOM 857 N N . VAL A 1 106 ? 12.797 4.496 -25.851 1.00 91.38 106 VAL A N 1
ATOM 858 C CA . VAL A 1 106 ? 14.102 5.042 -26.281 1.00 91.38 106 VAL A CA 1
ATOM 859 C C . VAL A 1 106 ? 14.714 4.183 -27.391 1.00 91.38 106 VAL A C 1
ATOM 861 O O . VAL A 1 106 ? 15.268 4.701 -28.357 1.00 91.38 106 VAL A O 1
ATOM 864 N N . CYS A 1 107 ? 14.594 2.867 -27.256 1.00 89.38 107 CYS A N 1
ATOM 865 C CA . CYS A 1 107 ? 15.049 1.877 -28.220 1.00 89.38 107 CYS A CA 1
ATOM 866 C C . CYS A 1 107 ? 14.379 2.037 -29.588 1.00 89.38 107 CYS A C 1
ATOM 868 O O . CYS A 1 107 ? 15.084 2.058 -30.589 1.00 89.38 107 CYS A O 1
ATOM 870 N N . ASP A 1 108 ? 13.066 2.265 -29.627 1.00 89.75 108 ASP A N 1
ATOM 871 C CA . ASP A 1 108 ? 12.297 2.465 -30.863 1.00 89.75 108 ASP A CA 1
ATOM 872 C C . ASP A 1 108 ? 12.724 3.727 -31.638 1.00 89.75 108 ASP A C 1
ATOM 874 O O . ASP A 1 108 ? 12.517 3.825 -32.846 1.00 89.75 108 ASP A O 1
ATOM 878 N N . LEU A 1 109 ? 13.343 4.698 -30.957 1.00 88.31 109 LEU A N 1
ATOM 879 C CA . LEU A 1 109 ? 13.909 5.905 -31.571 1.00 88.31 109 LEU A CA 1
ATOM 880 C C . LEU A 1 109 ? 15.331 5.686 -32.117 1.00 88.31 109 LEU A C 1
ATOM 882 O O . LEU A 1 109 ? 15.857 6.540 -32.829 1.00 88.31 109 LEU A O 1
ATOM 886 N N . SER A 1 110 ? 15.975 4.569 -31.770 1.00 84.44 110 SER A N 1
ATOM 887 C CA . SER A 1 110 ? 17.339 4.231 -32.167 1.00 84.44 110 SER A CA 1
ATOM 888 C C . SER A 1 110 ? 17.334 3.228 -33.321 1.00 84.44 110 SER A C 1
ATOM 890 O O . SER A 1 110 ? 16.699 2.182 -33.258 1.00 84.44 110 SER A O 1
ATOM 892 N N . SER A 1 111 ? 18.109 3.504 -34.370 1.00 79.50 111 SER A N 1
ATOM 893 C CA . SER A 1 111 ? 18.213 2.636 -35.553 1.00 79.50 111 SER A CA 1
ATOM 894 C C . SER A 1 111 ? 18.936 1.304 -35.309 1.00 79.50 111 SER A C 1
ATOM 896 O O . SER A 1 111 ? 18.871 0.414 -36.152 1.00 79.50 111 SER A O 1
ATOM 898 N N . SER A 1 112 ? 19.636 1.156 -34.182 1.00 79.25 112 SER A N 1
ATOM 899 C CA . SER A 1 112 ? 20.493 0.007 -33.857 1.00 79.25 112 SER A CA 1
ATOM 900 C C . SER A 1 112 ? 20.050 -0.745 -32.600 1.00 79.25 112 SER A C 1
ATOM 902 O O . SER A 1 112 ? 20.836 -1.493 -32.014 1.00 79.25 112 SER A O 1
ATOM 904 N N . CYS A 1 113 ? 18.808 -0.546 -32.153 1.00 81.69 113 CYS A N 1
ATOM 905 C CA . CYS A 1 113 ? 18.336 -1.199 -30.945 1.00 81.69 113 CYS A CA 1
ATOM 906 C C . CYS A 1 113 ? 17.827 -2.627 -31.190 1.00 81.69 113 CYS A C 1
ATOM 908 O O . CYS A 1 113 ? 17.018 -2.873 -32.083 1.00 81.69 113 CYS A O 1
ATOM 910 N N . LEU A 1 114 ? 18.264 -3.557 -30.338 1.00 85.19 114 LEU A N 1
ATOM 911 C CA . LEU A 1 114 ? 17.766 -4.928 -30.274 1.00 85.19 114 LEU A CA 1
ATOM 912 C C . LEU A 1 114 ? 17.047 -5.143 -28.942 1.00 85.19 114 LEU A C 1
ATOM 914 O O . LEU A 1 114 ? 17.623 -4.916 -27.879 1.00 85.19 114 LEU A O 1
ATOM 918 N N . TYR A 1 115 ? 15.810 -5.644 -28.978 1.00 82.88 115 TYR A N 1
ATOM 919 C CA . TYR A 1 115 ? 15.047 -5.934 -27.755 1.00 82.88 115 TYR A CA 1
ATOM 920 C C . TYR A 1 115 ? 15.706 -7.003 -26.864 1.00 82.88 115 TYR A C 1
ATOM 922 O O . TYR A 1 115 ? 15.426 -7.054 -25.668 1.00 82.88 115 TYR A O 1
ATOM 930 N N . GLU A 1 116 ? 16.613 -7.820 -27.408 1.00 82.19 116 GLU A N 1
ATOM 931 C CA . GLU A 1 116 ? 17.413 -8.790 -26.647 1.00 82.19 116 GLU A CA 1
ATOM 932 C C . GLU A 1 116 ? 18.331 -8.125 -25.606 1.00 82.19 116 GLU A C 1
ATOM 934 O O . GLU A 1 116 ? 18.699 -8.755 -24.615 1.00 82.19 116 GLU A O 1
ATOM 939 N N . PHE A 1 117 ? 18.653 -6.836 -25.763 1.00 82.75 117 PHE A N 1
ATOM 940 C CA . PHE A 1 117 ? 19.440 -6.061 -24.794 1.00 82.75 117 PHE A CA 1
ATOM 941 C C . PHE A 1 117 ? 18.727 -5.836 -23.451 1.00 82.75 117 PHE A C 1
ATOM 943 O O . PHE A 1 117 ? 19.372 -5.466 -22.462 1.00 82.75 117 PHE A O 1
ATOM 950 N N . PHE A 1 118 ? 17.412 -6.061 -23.403 1.00 81.75 118 PHE A N 1
ATOM 951 C CA . PHE A 1 118 ? 16.619 -6.002 -22.175 1.00 81.75 118 PHE A CA 1
ATOM 952 C C . PHE A 1 118 ? 16.627 -7.316 -21.389 1.00 81.75 118 PHE A C 1
ATOM 954 O O . PHE A 1 118 ? 16.211 -7.334 -20.235 1.00 81.75 118 PHE A O 1
ATOM 961 N N . ASP A 1 119 ? 17.141 -8.404 -21.965 1.00 79.31 119 ASP A N 1
ATOM 962 C CA . ASP A 1 119 ? 17.306 -9.664 -21.249 1.00 79.31 119 ASP A CA 1
ATOM 963 C C . ASP A 1 119 ? 18.482 -9.577 -20.259 1.00 79.31 119 ASP A C 1
ATOM 965 O O . ASP A 1 119 ? 19.552 -9.042 -20.552 1.00 79.31 119 ASP A O 1
ATOM 969 N N . CYS A 1 120 ? 18.319 -10.163 -19.073 1.00 76.12 120 CYS A N 1
ATOM 970 C CA . CYS A 1 120 ? 19.396 -10.294 -18.093 1.00 76.12 120 CYS A CA 1
ATOM 971 C C . CYS A 1 120 ? 20.584 -11.094 -18.649 1.00 76.12 120 CYS A C 1
ATOM 973 O O . CYS A 1 120 ? 21.720 -10.893 -18.225 1.00 76.12 120 CYS A O 1
ATOM 975 N N . ARG A 1 121 ? 20.328 -12.024 -19.579 1.00 79.31 121 ARG A N 1
ATOM 976 C CA . ARG A 1 121 ? 21.347 -12.904 -20.169 1.00 79.31 121 ARG A CA 1
ATOM 977 C C . ARG A 1 121 ? 22.360 -12.151 -21.024 1.00 79.31 121 ARG A C 1
ATOM 979 O O . ARG A 1 121 ? 23.522 -12.536 -21.052 1.00 79.31 121 ARG A O 1
ATOM 986 N N . THR A 1 122 ? 21.949 -11.065 -21.674 1.00 80.75 122 THR A N 1
ATOM 987 C CA . THR A 1 122 ? 22.822 -10.253 -22.537 1.00 80.75 122 THR A CA 1
ATOM 988 C C . THR A 1 122 ? 23.579 -9.189 -21.747 1.00 80.75 122 THR A C 1
ATOM 990 O O . THR A 1 122 ? 24.207 -8.310 -22.329 1.00 80.75 122 THR A O 1
ATOM 993 N N . LYS A 1 123 ? 23.551 -9.245 -20.407 1.00 78.00 123 LYS A N 1
ATOM 994 C CA . LYS A 1 123 ? 24.109 -8.208 -19.537 1.00 78.00 123 LYS A CA 1
ATOM 995 C C . LYS A 1 123 ? 25.553 -7.841 -19.888 1.00 78.00 123 LYS A C 1
ATOM 997 O O . LYS A 1 123 ? 25.864 -6.649 -19.939 1.00 78.00 123 LYS A O 1
ATOM 1002 N N . ASP A 1 124 ? 26.383 -8.856 -20.099 1.00 83.25 124 ASP A N 1
ATOM 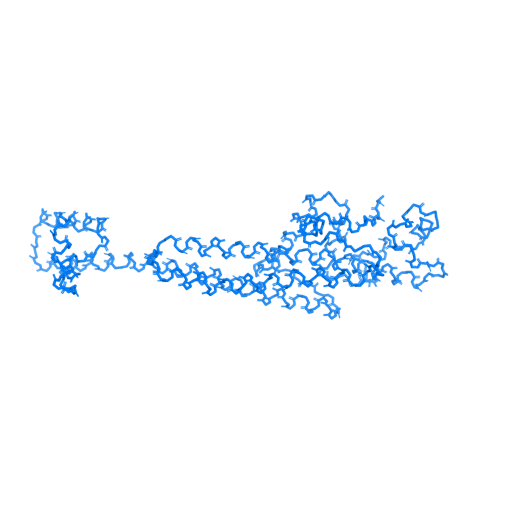1003 C CA . ASP A 1 124 ? 27.819 -8.721 -20.350 1.00 83.25 124 ASP A CA 1
ATOM 1004 C C . ASP A 1 124 ? 28.153 -8.667 -21.857 1.00 83.25 124 ASP A C 1
ATOM 1006 O O . ASP A 1 124 ? 29.323 -8.643 -22.234 1.00 83.25 124 ASP A O 1
ATOM 1010 N N . ASP A 1 125 ? 27.133 -8.610 -22.723 1.00 86.75 125 ASP A N 1
ATOM 1011 C CA . ASP A 1 125 ? 27.295 -8.433 -24.165 1.00 86.75 125 ASP A CA 1
ATOM 1012 C C . ASP A 1 125 ? 27.866 -7.038 -24.476 1.00 86.75 125 ASP A C 1
ATOM 1014 O O . ASP A 1 125 ? 27.347 -6.000 -24.044 1.00 86.75 125 ASP A O 1
ATOM 1018 N N . SER A 1 126 ? 28.946 -7.006 -25.257 1.00 88.44 126 SER A N 1
ATOM 1019 C CA . SER A 1 126 ? 29.615 -5.774 -25.666 1.00 88.44 126 SER A CA 1
ATOM 1020 C C . SER A 1 126 ? 28.710 -4.868 -26.508 1.00 88.44 126 SER A C 1
ATOM 1022 O O . SER A 1 126 ? 28.787 -3.643 -26.362 1.00 88.44 126 SER A O 1
ATOM 1024 N N . ALA A 1 127 ? 27.807 -5.435 -27.316 1.00 87.31 127 ALA A N 1
ATOM 1025 C CA . ALA A 1 127 ? 26.847 -4.688 -28.124 1.00 87.31 127 ALA A CA 1
ATOM 1026 C C . ALA A 1 127 ? 25.804 -3.977 -27.248 1.00 87.31 127 ALA A C 1
ATOM 1028 O O . ALA A 1 127 ? 25.551 -2.784 -27.437 1.00 87.31 127 ALA A O 1
ATOM 1029 N N . ARG A 1 128 ? 25.280 -4.660 -26.218 1.00 86.62 128 ARG A N 1
ATOM 1030 C CA . ARG A 1 128 ? 24.376 -4.065 -25.218 1.00 86.62 128 ARG A CA 1
ATOM 1031 C C . ARG A 1 128 ? 25.051 -2.908 -24.488 1.00 86.62 128 ARG A C 1
ATOM 1033 O O . ARG A 1 128 ? 24.453 -1.846 -24.324 1.00 86.62 128 ARG A O 1
ATOM 1040 N N . VAL A 1 129 ? 26.296 -3.098 -24.042 1.00 86.44 129 VAL A N 1
ATOM 1041 C CA . VAL A 1 129 ? 27.051 -2.064 -23.313 1.00 86.44 129 VAL A CA 1
ATOM 1042 C C . VAL A 1 129 ? 27.318 -0.843 -24.197 1.00 86.44 129 VAL A C 1
ATOM 1044 O O . VAL A 1 129 ? 27.205 0.289 -23.718 1.00 86.44 129 VAL A O 1
ATOM 1047 N N . ALA A 1 130 ? 27.657 -1.050 -25.472 1.00 88.19 130 ALA A N 1
ATOM 1048 C CA . ALA A 1 130 ? 27.845 0.033 -26.433 1.00 88.19 130 ALA A CA 1
ATOM 1049 C C . ALA A 1 130 ? 26.537 0.803 -26.666 1.00 88.19 130 ALA A C 1
ATOM 1051 O O . ALA A 1 130 ? 26.516 2.025 -26.508 1.00 88.19 130 ALA A O 1
ATOM 1052 N N . TRP A 1 131 ? 25.438 0.088 -26.934 1.00 87.88 131 TRP A N 1
ATOM 1053 C CA . TRP A 1 131 ? 24.117 0.684 -27.118 1.00 87.88 131 TRP A CA 1
ATOM 1054 C C . TRP A 1 131 ? 23.663 1.475 -25.886 1.00 87.88 131 TRP A C 1
ATOM 1056 O O . TRP A 1 131 ? 23.207 2.611 -26.016 1.00 87.88 131 TRP A O 1
ATOM 1066 N N . PHE A 1 132 ? 23.837 0.928 -24.680 1.00 86.19 132 PHE A N 1
ATOM 1067 C CA . PHE A 1 132 ? 23.451 1.589 -23.430 1.00 86.19 132 PHE A CA 1
ATOM 1068 C C . PHE A 1 132 ? 24.187 2.924 -23.232 1.00 86.19 132 PHE A C 1
ATOM 1070 O O . PHE A 1 132 ? 23.591 3.914 -22.814 1.00 86.19 132 PHE A O 1
ATOM 1077 N N . LYS A 1 133 ? 25.479 2.982 -23.583 1.00 86.94 133 LYS A N 1
ATOM 1078 C CA . LYS A 1 133 ? 26.270 4.222 -23.522 1.00 86.94 133 LYS A CA 1
ATOM 1079 C C . LYS A 1 133 ? 25.831 5.248 -24.569 1.00 86.94 133 LYS A C 1
ATOM 1081 O O . LYS A 1 133 ? 25.865 6.440 -24.282 1.00 86.94 133 LYS A O 1
ATOM 1086 N N . SER A 1 134 ? 25.423 4.807 -25.760 1.00 87.25 134 SER A N 1
ATOM 1087 C CA . SER A 1 134 ? 25.001 5.707 -26.843 1.00 87.25 134 SER A CA 1
ATOM 1088 C C . SER A 1 134 ? 23.536 6.151 -26.772 1.00 87.25 134 SER A C 1
ATOM 1090 O O . SER A 1 134 ? 23.196 7.198 -27.310 1.00 87.25 134 SER A O 1
ATOM 1092 N N . SER A 1 135 ? 22.653 5.381 -26.131 1.00 82.00 135 SER A N 1
ATOM 1093 C CA . SER A 1 135 ? 21.189 5.535 -26.229 1.00 82.00 135 SER A CA 1
ATOM 1094 C C . SER A 1 135 ? 20.584 6.654 -25.368 1.00 82.00 135 SER A C 1
ATOM 1096 O O . SER A 1 135 ? 19.368 6.804 -25.347 1.00 82.00 135 SER A O 1
ATOM 1098 N N . ASN A 1 136 ? 21.391 7.457 -24.657 1.00 87.44 136 ASN A N 1
ATOM 1099 C CA . ASN A 1 136 ? 20.947 8.528 -23.738 1.00 87.44 136 ASN A CA 1
ATOM 1100 C C . ASN A 1 136 ? 19.856 8.094 -22.725 1.00 87.44 136 ASN A C 1
ATOM 1102 O O . ASN A 1 136 ? 19.154 8.914 -22.128 1.00 87.44 136 ASN A O 1
ATOM 1106 N N . ILE A 1 137 ? 19.716 6.784 -22.523 1.00 89.38 137 ILE A N 1
ATOM 1107 C CA . ILE A 1 137 ? 18.603 6.154 -21.818 1.00 89.38 137 ILE A CA 1
ATOM 1108 C C . ILE A 1 137 ? 18.564 6.548 -20.344 1.00 89.38 137 ILE A C 1
ATOM 1110 O O . ILE A 1 137 ? 17.495 6.787 -19.794 1.00 89.38 137 ILE A O 1
ATOM 1114 N N . THR A 1 138 ? 19.739 6.713 -19.732 1.00 87.44 138 THR A N 1
ATOM 1115 C CA . THR A 1 138 ? 19.903 7.133 -18.337 1.00 87.44 138 THR A CA 1
ATOM 1116 C C . THR A 1 138 ? 19.359 8.533 -18.075 1.00 87.44 138 THR A C 1
ATOM 1118 O O . THR A 1 138 ? 18.935 8.798 -16.961 1.00 87.44 138 THR A O 1
ATOM 1121 N N . ASN A 1 139 ? 19.353 9.425 -19.071 1.00 90.19 139 ASN A N 1
ATOM 1122 C CA . ASN A 1 139 ? 18.847 10.790 -18.903 1.00 90.19 139 ASN A CA 1
ATOM 1123 C C . ASN A 1 139 ? 17.370 10.903 -19.298 1.00 90.19 139 ASN A C 1
ATOM 1125 O O . ASN A 1 139 ? 16.619 11.657 -18.679 1.00 90.19 139 ASN A O 1
ATOM 1129 N N . LEU A 1 140 ? 16.949 10.156 -20.326 1.00 92.19 140 LEU A N 1
ATOM 1130 C CA . LEU A 1 140 ? 15.571 10.159 -20.823 1.00 92.19 140 LEU A CA 1
ATOM 1131 C C . LEU A 1 140 ? 14.612 9.406 -19.895 1.00 92.19 140 LEU A C 1
ATOM 1133 O O . LEU A 1 140 ? 13.497 9.860 -19.665 1.00 92.19 140 LEU A O 1
ATOM 1137 N N . CYS A 1 141 ? 15.046 8.280 -19.331 1.00 92.56 141 CYS A N 1
ATOM 1138 C CA . CYS A 1 141 ? 14.226 7.447 -18.456 1.00 92.56 141 CYS A CA 1
ATOM 1139 C C . CYS A 1 141 ? 14.431 7.790 -16.982 1.00 92.56 141 CYS A C 1
ATOM 1141 O O . CYS A 1 141 ? 14.791 6.932 -16.178 1.00 92.56 141 CYS A O 1
ATOM 1143 N N . THR A 1 142 ? 14.184 9.055 -16.644 1.00 93.00 142 THR A N 1
ATOM 1144 C CA . THR A 1 142 ? 14.160 9.550 -15.264 1.00 93.00 142 THR A CA 1
ATOM 1145 C C . THR A 1 142 ? 12.823 10.232 -14.977 1.00 93.00 142 THR A C 1
ATOM 1147 O O . THR A 1 142 ? 12.266 10.850 -15.883 1.00 93.00 142 THR A O 1
ATOM 1150 N N . PRO A 1 143 ? 12.299 10.172 -13.739 1.00 90.75 143 PRO A N 1
ATOM 1151 C CA . PRO A 1 143 ? 11.035 10.831 -13.393 1.00 90.75 143 PRO A CA 1
ATOM 1152 C C . PRO A 1 143 ? 11.067 12.357 -13.544 1.00 90.75 143 PRO A C 1
ATOM 1154 O O . PRO A 1 143 ? 10.021 12.971 -13.713 1.00 90.75 143 PRO A O 1
ATOM 1157 N N . SER A 1 144 ? 12.256 12.965 -13.485 1.00 89.06 144 SER A N 1
ATOM 1158 C CA . SER A 1 144 ? 12.456 14.409 -13.654 1.00 89.06 144 SER A CA 1
ATOM 1159 C C . SER A 1 144 ? 12.419 14.871 -15.114 1.00 89.06 144 SER A C 1
ATOM 1161 O O . SER A 1 144 ? 12.470 16.071 -15.366 1.00 89.06 144 SER A O 1
ATOM 1163 N N . ASN A 1 145 ? 12.406 13.943 -16.074 1.00 91.12 145 ASN A N 1
ATOM 1164 C CA . ASN A 1 145 ? 12.397 14.246 -17.498 1.00 91.12 145 ASN A CA 1
ATOM 1165 C C . ASN A 1 145 ? 10.986 14.059 -18.073 1.00 91.12 145 ASN A C 1
ATOM 1167 O O . ASN A 1 145 ? 10.363 13.016 -17.881 1.00 91.12 145 ASN A O 1
ATOM 1171 N N . ASP A 1 146 ? 10.511 15.029 -18.854 1.00 90.12 146 ASP A N 1
ATOM 1172 C CA . ASP A 1 146 ? 9.179 14.993 -19.473 1.00 90.12 146 ASP A CA 1
ATOM 1173 C C . ASP A 1 146 ? 9.031 13.931 -20.580 1.00 90.12 146 ASP A C 1
ATOM 1175 O O . ASP A 1 146 ? 7.928 13.698 -21.083 1.00 90.12 146 ASP A O 1
ATOM 1179 N N . PHE A 1 147 ? 10.120 13.254 -20.960 1.00 92.81 147 PHE A N 1
ATOM 1180 C CA . PHE A 1 147 ? 10.121 12.216 -21.989 1.00 92.81 147 PHE A CA 1
ATOM 1181 C C . PHE A 1 147 ? 9.184 11.039 -21.672 1.00 92.81 147 PHE A C 1
ATOM 1183 O O . PHE A 1 147 ? 8.523 10.506 -22.573 1.00 92.81 147 PHE A O 1
ATOM 1190 N N . TYR A 1 148 ? 9.118 10.610 -20.406 1.00 93.06 148 TYR A N 1
ATOM 1191 C CA . TYR A 1 148 ? 8.318 9.455 -20.010 1.00 93.06 148 TYR A CA 1
ATOM 1192 C C . TYR A 1 148 ? 7.715 9.605 -18.614 1.00 93.06 148 TYR A C 1
ATOM 1194 O O . TYR A 1 148 ? 8.409 9.801 -17.624 1.00 93.06 148 TYR A O 1
ATOM 1202 N N . GLN A 1 149 ? 6.396 9.439 -18.529 1.00 93.44 149 GLN A N 1
ATOM 1203 C CA . GLN A 1 149 ? 5.644 9.623 -17.291 1.00 93.44 149 GLN A CA 1
ATOM 1204 C C . GLN A 1 149 ? 5.669 8.348 -16.437 1.00 93.44 149 GLN A C 1
ATOM 1206 O O . GLN A 1 149 ? 4.986 7.367 -16.746 1.00 93.44 149 GLN A O 1
ATOM 1211 N N . PHE A 1 150 ? 6.448 8.353 -15.355 1.00 92.62 150 PHE A N 1
ATOM 1212 C CA . PHE A 1 150 ? 6.567 7.207 -14.443 1.00 92.62 150 PHE A CA 1
ATOM 1213 C C . PHE A 1 150 ? 5.417 7.090 -13.435 1.00 92.62 150 PHE A C 1
ATOM 1215 O O . PHE A 1 150 ? 5.135 5.978 -12.990 1.00 92.62 150 PHE A O 1
ATOM 1222 N N . GLY A 1 151 ? 4.754 8.200 -13.097 1.00 93.69 151 GLY A N 1
ATOM 1223 C CA . GLY A 1 151 ? 3.649 8.214 -12.136 1.00 93.69 151 GLY A CA 1
ATOM 1224 C C . GLY A 1 151 ? 4.056 7.640 -10.774 1.00 93.69 151 GLY A C 1
ATOM 1225 O O . GLY A 1 151 ? 5.140 7.943 -10.270 1.00 93.69 151 GLY A O 1
ATOM 1226 N N . ILE A 1 152 ? 3.233 6.753 -10.211 1.00 94.25 152 ILE A N 1
ATOM 1227 C CA . ILE A 1 152 ? 3.451 6.133 -8.892 1.00 94.25 152 ILE A CA 1
ATOM 1228 C C . ILE A 1 152 ? 4.740 5.303 -8.809 1.00 94.25 152 ILE A C 1
ATOM 1230 O O . ILE A 1 152 ? 5.188 4.970 -7.713 1.00 94.25 152 ILE A O 1
ATOM 1234 N N . TYR A 1 153 ? 5.334 4.940 -9.948 1.00 93.88 153 TYR A N 1
ATOM 1235 C CA . TYR A 1 153 ? 6.573 4.164 -10.026 1.00 93.88 153 TYR A CA 1
ATOM 1236 C C . TYR A 1 153 ? 7.831 5.040 -10.025 1.00 93.88 153 TYR A C 1
ATOM 1238 O O . TYR A 1 153 ? 8.938 4.506 -10.002 1.00 93.88 153 TYR A O 1
ATOM 1246 N N . GLY A 1 154 ? 7.688 6.372 -10.045 1.00 92.75 154 GLY A N 1
ATOM 1247 C CA . GLY A 1 154 ? 8.818 7.302 -10.117 1.00 92.75 154 GLY A CA 1
ATOM 1248 C C . GLY A 1 154 ? 9.809 7.133 -8.966 1.00 92.75 154 GLY A C 1
ATOM 1249 O O . GLY A 1 154 ? 11.014 7.082 -9.198 1.00 92.75 154 GLY A O 1
ATOM 1250 N N . ASP A 1 155 ? 9.307 6.937 -7.746 1.00 92.19 155 ASP A N 1
ATOM 1251 C CA . ASP A 1 155 ? 10.138 6.718 -6.558 1.00 92.19 155 ASP A CA 1
ATOM 1252 C C . ASP A 1 155 ? 11.081 5.513 -6.718 1.00 92.19 155 ASP A C 1
ATOM 1254 O O . ASP A 1 155 ? 12.237 5.579 -6.302 1.00 92.19 155 ASP A O 1
ATOM 1258 N N . ALA A 1 156 ? 10.645 4.437 -7.384 1.00 91.62 156 ALA A N 1
ATOM 1259 C CA . ALA A 1 156 ? 11.489 3.261 -7.601 1.00 91.62 156 ALA A CA 1
ATOM 1260 C C . ALA A 1 156 ? 12.756 3.598 -8.401 1.00 91.62 156 ALA A C 1
ATOM 1262 O O . ALA A 1 156 ? 13.829 3.074 -8.105 1.00 91.62 156 ALA A O 1
ATOM 1263 N N . VAL A 1 157 ? 12.630 4.499 -9.381 1.00 91.19 157 VAL A N 1
ATOM 1264 C CA . VAL A 1 157 ? 13.738 4.954 -10.227 1.00 91.19 157 VAL A CA 1
ATOM 1265 C C . VAL A 1 157 ? 14.582 5.997 -9.498 1.00 91.19 157 VAL A C 1
ATOM 1267 O O . VAL A 1 157 ? 15.806 5.902 -9.506 1.00 91.19 157 VAL A O 1
ATOM 1270 N N . THR A 1 158 ? 13.949 6.963 -8.826 1.00 91.69 158 THR A N 1
ATOM 1271 C CA . THR A 1 158 ? 14.643 8.026 -8.077 1.00 91.69 158 THR A CA 1
ATOM 1272 C C . THR A 1 158 ? 15.524 7.467 -6.962 1.00 91.69 158 THR A C 1
ATOM 1274 O O . THR A 1 158 ? 16.638 7.946 -6.757 1.00 91.69 158 THR A O 1
ATOM 1277 N N . PHE A 1 159 ? 15.041 6.449 -6.248 1.00 90.75 159 PHE A N 1
ATOM 1278 C CA . PHE A 1 159 ? 15.762 5.822 -5.138 1.00 90.75 159 PHE A CA 1
ATOM 1279 C C . PHE A 1 159 ? 16.539 4.561 -5.544 1.00 90.75 159 PHE A C 1
ATOM 1281 O O . PHE A 1 159 ? 17.086 3.891 -4.670 1.00 90.75 159 PHE A O 1
ATOM 1288 N N . ASP A 1 160 ? 16.596 4.242 -6.843 1.00 88.25 160 ASP A N 1
ATOM 1289 C CA . ASP A 1 160 ? 17.296 3.075 -7.401 1.00 88.25 160 ASP A CA 1
ATOM 1290 C C . ASP A 1 160 ? 16.959 1.765 -6.657 1.00 88.25 160 ASP A C 1
ATOM 1292 O O . ASP A 1 160 ? 17.823 0.950 -6.321 1.00 88.25 160 ASP A O 1
ATOM 1296 N N . VAL A 1 161 ? 15.666 1.572 -6.364 1.00 87.25 161 VAL A N 1
ATOM 1297 C CA . VAL A 1 161 ? 15.154 0.491 -5.499 1.00 87.25 161 VAL A CA 1
ATOM 1298 C C . VAL A 1 161 ? 15.494 -0.895 -6.057 1.00 87.25 161 VAL A C 1
ATOM 1300 O O . VAL A 1 161 ? 15.645 -1.847 -5.301 1.00 87.25 161 VAL A O 1
ATOM 1303 N N . THR A 1 162 ? 15.676 -1.019 -7.370 1.00 80.56 162 THR A N 1
ATOM 1304 C CA . THR A 1 162 ? 16.055 -2.274 -8.037 1.00 80.56 162 THR A CA 1
ATOM 1305 C C . THR A 1 162 ? 17.519 -2.670 -7.833 1.00 80.56 162 THR A C 1
ATOM 1307 O O . THR A 1 162 ? 17.890 -3.812 -8.106 1.00 80.56 162 THR A O 1
ATOM 1310 N N . SER A 1 163 ? 18.367 -1.737 -7.391 1.00 79.50 163 SER A N 1
ATOM 1311 C CA . SER A 1 163 ? 19.822 -1.926 -7.311 1.00 79.50 163 SER A CA 1
ATOM 1312 C C . SER A 1 163 ? 20.350 -1.986 -5.875 1.00 79.50 163 SER A C 1
ATOM 1314 O O . SER A 1 163 ? 21.530 -2.289 -5.665 1.00 79.50 163 SER A O 1
ATOM 1316 N N . VAL A 1 164 ? 19.505 -1.712 -4.876 1.00 82.31 164 VAL A N 1
ATOM 1317 C CA . VAL A 1 164 ? 19.887 -1.765 -3.458 1.00 82.31 164 VAL A CA 1
ATOM 1318 C C . VAL A 1 164 ? 19.969 -3.204 -2.931 1.00 82.31 164 VAL A C 1
ATOM 1320 O O . VAL A 1 164 ? 19.649 -4.183 -3.604 1.00 82.31 164 VAL A O 1
ATOM 1323 N N . SER A 1 165 ? 20.457 -3.361 -1.697 1.00 81.12 165 SER A N 1
ATOM 1324 C CA . SER A 1 165 ? 20.466 -4.661 -1.025 1.00 81.12 165 SER A CA 1
ATOM 1325 C C . SER A 1 165 ? 19.041 -5.166 -0.779 1.00 81.12 165 SER A C 1
ATOM 1327 O O . SER A 1 165 ? 18.118 -4.382 -0.563 1.00 81.12 165 SER A O 1
ATOM 1329 N N . PHE A 1 166 ? 18.880 -6.490 -0.731 1.00 76.81 166 PHE A N 1
ATOM 1330 C CA . PHE A 1 166 ? 17.576 -7.142 -0.567 1.00 76.81 166 PHE A CA 1
ATOM 1331 C C . PHE A 1 166 ? 16.765 -6.611 0.625 1.00 76.81 166 PHE A C 1
ATOM 1333 O O . PHE A 1 166 ? 15.568 -6.381 0.505 1.00 76.81 166 PHE A O 1
ATOM 1340 N N . TYR A 1 167 ? 17.407 -6.391 1.777 1.00 77.94 167 TYR A N 1
ATOM 1341 C CA . TYR A 1 167 ? 16.712 -5.883 2.962 1.00 77.94 167 TYR A CA 1
ATOM 1342 C C . TYR A 1 167 ? 16.183 -4.462 2.754 1.00 77.94 167 TYR A C 1
ATOM 1344 O O . TYR A 1 167 ? 15.048 -4.177 3.128 1.00 77.94 167 TYR A O 1
ATOM 1352 N N . ASN A 1 168 ? 16.976 -3.592 2.125 1.00 81.62 168 ASN A N 1
ATOM 1353 C CA . ASN A 1 168 ? 16.560 -2.223 1.837 1.00 81.62 168 ASN A CA 1
ATOM 1354 C C . ASN A 1 168 ? 15.427 -2.204 0.806 1.00 81.62 168 ASN A C 1
ATOM 1356 O O . ASN A 1 168 ? 14.439 -1.512 1.021 1.00 81.62 168 ASN A O 1
ATOM 1360 N N . GLU A 1 169 ? 15.531 -3.012 -0.253 1.00 83.44 169 GLU A N 1
ATOM 1361 C CA . GLU A 1 169 ? 14.469 -3.196 -1.252 1.00 83.44 169 GLU A CA 1
ATOM 1362 C C . GLU A 1 169 ? 13.164 -3.654 -0.582 1.00 83.44 169 GLU A C 1
ATOM 1364 O O . GLU A 1 169 ? 12.116 -3.030 -0.754 1.00 83.44 169 GLU A O 1
ATOM 1369 N N . TYR A 1 170 ? 13.238 -4.705 0.240 1.00 80.88 170 TYR A N 1
ATOM 1370 C CA . TYR A 1 170 ? 12.085 -5.291 0.916 1.00 80.88 170 TYR A CA 1
ATOM 1371 C C . TYR A 1 170 ? 11.384 -4.293 1.840 1.00 80.88 170 TYR A C 1
ATOM 1373 O O . TYR A 1 170 ? 10.177 -4.077 1.715 1.00 80.88 170 TYR A O 1
ATOM 1381 N N . PHE A 1 171 ? 12.126 -3.675 2.766 1.00 87.12 171 PHE A N 1
ATOM 1382 C CA . PHE A 1 171 ? 11.535 -2.736 3.717 1.00 87.12 171 PHE A CA 1
ATOM 1383 C C . PHE A 1 171 ? 11.014 -1.483 3.021 1.00 87.12 171 PHE A C 1
ATOM 1385 O O . PHE A 1 171 ? 9.989 -0.957 3.447 1.00 87.12 171 PHE A O 1
ATOM 1392 N N . TYR A 1 172 ? 11.652 -1.045 1.933 1.00 91.69 172 TYR A N 1
ATOM 1393 C CA . TYR A 1 172 ? 11.154 0.067 1.136 1.00 91.69 172 TYR A CA 1
ATOM 1394 C C . TYR A 1 172 ? 9.828 -0.277 0.448 1.00 91.69 172 TYR A C 1
ATOM 1396 O O . TYR A 1 172 ? 8.877 0.494 0.540 1.00 91.69 172 TYR A O 1
ATOM 1404 N N . CYS A 1 173 ? 9.718 -1.449 -0.186 1.00 88.94 173 CYS A N 1
ATOM 1405 C CA . CYS A 1 173 ? 8.478 -1.879 -0.838 1.00 88.94 173 CYS A CA 1
ATOM 1406 C C . CYS A 1 173 ? 7.347 -2.097 0.178 1.00 88.94 173 CYS A C 1
ATOM 1408 O O . CYS A 1 173 ? 6.215 -1.670 -0.052 1.00 88.94 173 CYS A O 1
ATOM 1410 N N . LEU A 1 174 ? 7.652 -2.710 1.328 1.00 87.12 174 LEU A N 1
ATOM 1411 C CA . LEU A 1 174 ? 6.707 -2.867 2.436 1.00 87.12 174 LEU A CA 1
ATOM 1412 C C . LEU A 1 174 ? 6.249 -1.507 2.975 1.00 87.12 174 LEU A C 1
ATOM 1414 O O . LEU A 1 174 ? 5.062 -1.296 3.210 1.00 87.12 174 LEU A O 1
ATOM 1418 N N . TRP A 1 175 ? 7.178 -0.570 3.158 1.00 92.94 175 TRP A N 1
ATOM 1419 C CA . TRP A 1 175 ? 6.865 0.795 3.565 1.00 92.94 175 TRP A CA 1
ATOM 1420 C C . TRP A 1 175 ? 5.974 1.497 2.539 1.00 92.94 175 TRP A C 1
ATOM 1422 O O . TRP A 1 175 ? 4.967 2.091 2.919 1.00 92.94 175 TRP A O 1
ATOM 1432 N N . TRP A 1 176 ? 6.297 1.391 1.248 1.00 94.00 176 TRP A N 1
ATOM 1433 C CA . TRP A 1 176 ? 5.512 1.986 0.169 1.00 94.00 176 TRP A CA 1
ATOM 1434 C C . TRP A 1 176 ? 4.074 1.454 0.164 1.00 94.00 176 TRP A C 1
ATOM 1436 O O . TRP A 1 176 ? 3.123 2.237 0.100 1.00 94.00 176 TRP A O 1
ATOM 1446 N N . GLY A 1 177 ? 3.899 0.136 0.310 1.00 92.44 177 GLY A N 1
ATOM 1447 C CA . GLY A 1 177 ? 2.581 -0.487 0.445 1.00 92.44 177 GLY A CA 1
ATOM 1448 C C . GLY A 1 177 ? 1.828 0.008 1.682 1.00 92.44 177 GLY A C 1
ATOM 1449 O O . GLY A 1 177 ? 0.657 0.376 1.591 1.00 92.44 177 GLY A O 1
ATOM 1450 N N . LEU A 1 178 ? 2.510 0.099 2.828 1.00 91.69 178 LEU A N 1
ATOM 1451 C CA . LEU A 1 178 ? 1.898 0.486 4.099 1.00 91.69 178 LEU A CA 1
ATOM 1452 C C . LEU A 1 178 ? 1.448 1.944 4.064 1.00 91.69 178 LEU A C 1
ATOM 1454 O O . LEU A 1 178 ? 0.335 2.265 4.484 1.00 91.69 178 LEU A O 1
ATOM 1458 N N . LYS A 1 179 ? 2.306 2.814 3.531 1.00 93.12 179 LYS A N 1
ATOM 1459 C CA . LYS A 1 179 ? 2.058 4.241 3.354 1.00 93.12 179 LYS A CA 1
ATOM 1460 C C . LYS A 1 179 ? 0.814 4.480 2.500 1.00 93.12 179 LYS A C 1
ATOM 1462 O O . LYS A 1 179 ? -0.020 5.287 2.885 1.00 93.12 179 LYS A O 1
ATOM 1467 N N . ASN A 1 180 ? 0.671 3.770 1.380 1.00 92.06 180 ASN A N 1
ATOM 1468 C CA . ASN A 1 180 ? -0.418 4.009 0.429 1.00 92.06 180 ASN A CA 1
ATOM 1469 C C . ASN A 1 180 ? -1.728 3.289 0.769 1.00 92.06 180 ASN A C 1
ATOM 1471 O O . ASN A 1 180 ? -2.785 3.739 0.328 1.00 92.06 180 ASN A O 1
ATOM 1475 N N . LEU A 1 181 ? -1.680 2.224 1.574 1.00 90.88 181 LEU A N 1
ATOM 1476 C CA . LEU A 1 181 ? -2.869 1.672 2.232 1.00 90.88 181 LEU A CA 1
ATOM 1477 C C . LEU A 1 181 ? -3.378 2.569 3.357 1.00 90.88 181 LEU A C 1
ATOM 1479 O O . LEU A 1 181 ? -4.573 2.607 3.630 1.00 90.88 181 LEU A O 1
ATOM 1483 N N . SER A 1 182 ? -2.467 3.280 4.020 1.00 86.00 182 SER A N 1
ATOM 1484 C CA . SER A 1 182 ? -2.807 4.208 5.089 1.00 86.00 182 SER A CA 1
ATOM 1485 C C . SER A 1 182 ? -3.348 5.497 4.501 1.00 86.00 182 SER A C 1
ATOM 1487 O O . SER A 1 182 ? -2.597 6.293 3.948 1.00 86.00 182 SER A O 1
ATOM 1489 N N . SER A 1 183 ? -4.644 5.752 4.687 1.00 77.88 183 SER A N 1
ATOM 1490 C CA . SER A 1 183 ? -5.304 6.976 4.211 1.00 77.88 183 SER A CA 1
ATOM 1491 C C . SER A 1 183 ? -4.598 8.265 4.665 1.00 77.88 183 SER A C 1
ATOM 1493 O O . SER A 1 183 ? -4.694 9.285 3.998 1.00 77.88 183 SER A O 1
ATOM 1495 N N . LEU A 1 184 ? -3.856 8.218 5.780 1.00 75.38 184 LEU A N 1
ATOM 1496 C CA . LEU A 1 184 ? -3.066 9.334 6.317 1.00 75.38 184 LEU A CA 1
ATOM 1497 C C . LEU A 1 184 ? -1.736 9.582 5.582 1.00 75.38 184 LEU A C 1
ATOM 1499 O O . LEU A 1 184 ? -1.224 10.696 5.614 1.00 75.38 184 LEU A O 1
ATOM 1503 N N . GLY A 1 185 ? -1.147 8.548 4.978 1.00 70.12 185 GLY A N 1
ATOM 1504 C CA . GLY A 1 185 ? 0.161 8.606 4.316 1.00 70.12 185 GLY A CA 1
ATOM 1505 C C . GLY A 1 185 ? 0.082 8.560 2.792 1.00 70.12 185 GLY A C 1
ATOM 1506 O O . GLY A 1 185 ? 1.117 8.650 2.130 1.00 70.12 185 GLY A O 1
ATOM 1507 N N . GLN A 1 186 ? -1.117 8.405 2.234 1.00 82.75 186 GLN A N 1
ATOM 1508 C CA . GLN A 1 186 ? -1.324 8.213 0.808 1.00 82.75 186 GLN A CA 1
ATOM 1509 C C . GLN A 1 186 ? -0.906 9.461 0.022 1.00 82.75 186 GLN A C 1
ATOM 1511 O O . GLN A 1 186 ? -1.405 10.562 0.242 1.00 82.75 186 GLN A O 1
ATOM 1516 N N . SER A 1 187 ? 0.022 9.279 -0.915 1.00 84.12 187 SER A N 1
ATOM 1517 C CA . SER A 1 187 ? 0.516 10.347 -1.791 1.00 84.12 187 SER A CA 1
ATOM 1518 C C . SER A 1 187 ? 0.658 9.815 -3.216 1.00 84.12 187 SER A C 1
ATOM 1520 O O . SER A 1 187 ? 1.743 9.836 -3.798 1.00 84.12 187 SER A O 1
ATOM 1522 N N . LEU A 1 188 ? -0.427 9.239 -3.739 1.00 86.62 188 LEU A N 1
ATOM 1523 C CA . LEU A 1 188 ? -0.456 8.618 -5.060 1.00 86.62 188 LEU A CA 1
ATOM 1524 C C . LEU A 1 188 ? -0.670 9.700 -6.122 1.00 86.62 188 LEU A C 1
ATOM 1526 O O . LEU A 1 188 ? -1.693 10.380 -6.125 1.00 86.62 188 LEU A O 1
ATOM 1530 N N . SER A 1 189 ? 0.299 9.839 -7.023 1.00 87.12 189 SER A N 1
ATOM 1531 C CA . SER A 1 189 ? 0.205 10.691 -8.208 1.00 87.12 189 SER A CA 1
ATOM 1532 C C . SER A 1 189 ? 0.335 9.808 -9.440 1.00 87.12 189 SER A C 1
ATOM 1534 O O . SER A 1 189 ? 1.410 9.271 -9.708 1.00 87.12 189 SER A O 1
ATOM 1536 N N . THR A 1 190 ? -0.778 9.590 -10.139 1.00 90.75 190 THR A N 1
ATOM 1537 C CA . THR A 1 190 ? -0.832 8.653 -11.263 1.00 90.75 190 THR A CA 1
ATOM 1538 C C . THR A 1 190 ? -0.468 9.313 -12.584 1.00 90.75 190 THR A C 1
ATOM 1540 O O . THR A 1 190 ? -0.854 10.456 -12.829 1.00 90.75 190 THR A O 1
ATOM 1543 N N . SER A 1 191 ? 0.179 8.574 -13.489 1.00 90.19 191 SER A N 1
ATOM 1544 C CA . SER A 1 191 ? 0.211 8.958 -14.905 1.00 90.19 191 SER A CA 1
ATOM 1545 C C . SER A 1 191 ? -1.134 8.669 -15.597 1.00 90.19 191 SER A C 1
ATOM 1547 O O . SER A 1 191 ? -2.074 8.151 -14.996 1.00 90.19 191 SER A O 1
ATOM 1549 N N . THR A 1 192 ? -1.239 8.971 -16.894 1.00 90.38 192 THR A N 1
ATOM 1550 C CA . THR A 1 192 ? -2.418 8.649 -17.721 1.00 90.38 192 THR A CA 1
ATOM 1551 C C . THR A 1 192 ? -2.515 7.165 -18.104 1.00 90.38 192 THR A C 1
ATOM 1553 O O . THR A 1 192 ? -3.363 6.781 -18.910 1.00 90.38 192 THR A O 1
ATOM 1556 N N . ASN A 1 193 ? -1.645 6.308 -17.560 1.00 90.81 193 ASN A N 1
ATOM 1557 C CA . ASN A 1 193 ? -1.669 4.877 -17.826 1.00 90.81 193 ASN A CA 1
ATOM 1558 C C . ASN A 1 193 ? -2.881 4.202 -17.157 1.00 90.81 193 ASN A C 1
ATOM 1560 O O . ASN A 1 193 ? -3.054 4.261 -15.944 1.00 90.81 193 ASN A O 1
ATOM 1564 N N . VAL A 1 194 ? -3.695 3.499 -17.950 1.00 89.94 194 VAL A N 1
ATOM 1565 C CA . VAL A 1 194 ? -4.918 2.834 -17.465 1.00 89.94 194 VAL A CA 1
ATOM 1566 C C . VAL A 1 194 ? -4.617 1.763 -16.411 1.00 89.94 194 VAL A C 1
ATOM 1568 O O . VAL A 1 194 ? -5.316 1.694 -15.405 1.00 89.94 194 VAL A O 1
ATOM 1571 N N . GLY A 1 195 ? -3.569 0.954 -16.605 1.00 87.06 195 GLY A N 1
ATOM 1572 C CA . GLY A 1 195 ? -3.185 -0.093 -15.653 1.00 87.06 195 GLY A CA 1
ATOM 1573 C C . GLY A 1 195 ? -2.776 0.479 -14.295 1.00 87.06 195 GLY A C 1
ATOM 1574 O O . GLY A 1 195 ? -3.211 -0.014 -13.256 1.00 87.06 195 GLY A O 1
ATOM 1575 N N . GLU A 1 196 ? -2.020 1.575 -14.310 1.00 91.44 196 GLU A N 1
ATOM 1576 C CA . GLU A 1 196 ? -1.640 2.327 -13.114 1.00 91.44 196 GLU A CA 1
ATOM 1577 C C . GLU A 1 196 ? -2.857 2.915 -12.387 1.00 91.44 196 GLU A C 1
ATOM 1579 O O . GLU A 1 196 ? -2.982 2.767 -11.172 1.00 91.44 196 GLU A O 1
ATOM 1584 N N . ILE A 1 197 ? -3.781 3.544 -13.123 1.00 92.00 197 ILE A N 1
ATOM 1585 C CA . ILE A 1 197 ? -5.012 4.112 -12.558 1.00 92.00 197 ILE A CA 1
ATOM 1586 C C . ILE A 1 197 ? -5.856 3.010 -11.906 1.00 92.00 197 ILE A C 1
ATOM 1588 O O . ILE A 1 197 ? -6.283 3.158 -10.761 1.00 92.00 197 ILE A O 1
ATOM 1592 N N . CYS A 1 198 ? -6.059 1.881 -12.591 1.00 90.44 198 CYS A N 1
ATOM 1593 C CA . CYS A 1 198 ? -6.783 0.735 -12.042 1.00 90.44 198 CYS A CA 1
ATOM 1594 C C . CYS A 1 198 ? -6.120 0.192 -10.768 1.00 90.44 198 CYS A C 1
ATOM 1596 O O . CYS A 1 198 ? -6.813 -0.084 -9.788 1.00 90.44 198 CYS A O 1
ATOM 1598 N N . PHE A 1 199 ? -4.789 0.078 -10.751 1.00 89.56 199 PHE A N 1
ATOM 1599 C CA . PHE A 1 199 ? -4.045 -0.368 -9.574 1.00 89.56 199 PHE A CA 1
ATOM 1600 C C . PHE A 1 199 ? -4.205 0.600 -8.392 1.00 89.56 199 PHE A C 1
ATOM 1602 O O . PHE A 1 199 ? -4.532 0.168 -7.287 1.00 89.56 199 PHE A O 1
ATOM 1609 N N . THR A 1 200 ? -4.084 1.910 -8.622 1.00 92.50 200 THR A N 1
ATOM 1610 C CA . THR A 1 200 ? -4.315 2.949 -7.603 1.00 92.50 200 THR A CA 1
ATOM 1611 C C . THR A 1 200 ? -5.748 2.919 -7.056 1.00 92.50 200 THR A C 1
ATOM 1613 O O . THR A 1 200 ? -5.933 3.033 -5.844 1.00 92.50 200 THR A O 1
ATOM 1616 N N . ILE A 1 201 ? -6.766 2.710 -7.904 1.00 90.50 201 ILE A N 1
ATOM 1617 C CA . ILE A 1 201 ? -8.167 2.568 -7.463 1.00 90.50 201 ILE A CA 1
ATOM 1618 C C . ILE A 1 201 ? -8.318 1.374 -6.511 1.00 90.50 201 ILE A C 1
ATOM 1620 O O . ILE A 1 201 ? -8.950 1.500 -5.461 1.00 90.50 201 ILE A O 1
ATOM 1624 N N . ILE A 1 202 ? -7.709 0.229 -6.837 1.00 88.38 202 ILE A N 1
ATOM 1625 C CA . ILE A 1 202 ? -7.733 -0.960 -5.973 1.00 88.38 202 ILE A CA 1
ATOM 1626 C C . ILE A 1 202 ? -7.073 -0.657 -4.622 1.00 88.38 202 ILE A C 1
ATOM 1628 O O . ILE A 1 202 ? -7.648 -0.985 -3.583 1.00 88.38 202 ILE A O 1
ATOM 1632 N N . ILE A 1 203 ? -5.910 0.007 -4.613 1.00 91.00 203 ILE A N 1
ATOM 1633 C CA . ILE A 1 203 ? -5.224 0.408 -3.373 1.00 91.00 203 ILE A CA 1
ATOM 1634 C C . ILE A 1 203 ? -6.128 1.304 -2.517 1.00 91.00 203 ILE A C 1
ATOM 1636 O O . ILE A 1 203 ? -6.253 1.066 -1.317 1.00 91.00 203 ILE A O 1
ATOM 1640 N N . ALA A 1 204 ? -6.790 2.298 -3.117 1.00 91.62 204 ALA A N 1
ATOM 1641 C CA . ALA A 1 204 ? -7.668 3.220 -2.399 1.00 91.62 204 ALA A CA 1
ATOM 1642 C C . ALA A 1 204 ? -8.883 2.516 -1.769 1.00 91.62 204 ALA A C 1
ATOM 1644 O O . ALA A 1 204 ? -9.219 2.778 -0.610 1.00 91.62 204 ALA A O 1
ATOM 1645 N N . ILE A 1 205 ? -9.516 1.587 -2.495 1.00 87.75 205 ILE A N 1
ATOM 1646 C CA . ILE A 1 205 ? -10.642 0.793 -1.982 1.00 87.75 205 ILE A CA 1
ATOM 1647 C C . ILE A 1 205 ? -10.178 -0.112 -0.834 1.00 87.75 205 ILE A C 1
ATOM 1649 O O . ILE A 1 205 ? -10.783 -0.097 0.239 1.00 87.75 205 ILE A O 1
ATOM 1653 N N . LEU A 1 206 ? -9.090 -0.867 -1.027 1.00 87.38 206 LEU A N 1
ATOM 1654 C CA . LEU A 1 206 ? -8.556 -1.772 -0.004 1.00 87.38 206 LEU A CA 1
ATOM 1655 C C . LEU A 1 206 ? -8.115 -1.015 1.253 1.00 87.38 206 LEU A C 1
ATOM 1657 O O . LEU A 1 206 ? -8.473 -1.419 2.359 1.00 87.38 206 LEU A O 1
ATOM 1661 N N . GLY A 1 207 ? -7.394 0.097 1.091 1.00 89.38 207 GLY A N 1
ATOM 1662 C CA . GLY A 1 207 ? -6.976 0.959 2.196 1.00 89.38 207 GLY A CA 1
ATOM 1663 C C . GLY A 1 207 ? -8.166 1.485 2.995 1.00 89.38 207 GLY A C 1
ATOM 1664 O O . GLY A 1 207 ? -8.187 1.374 4.219 1.00 89.38 207 GLY A O 1
ATOM 1665 N N . SER A 1 208 ? -9.215 1.948 2.307 1.00 88.06 208 SER A N 1
ATOM 1666 C CA . SER A 1 208 ? -10.437 2.447 2.951 1.00 88.06 208 SER A CA 1
ATOM 1667 C C . SER A 1 208 ? -11.158 1.365 3.762 1.00 88.06 208 SER A C 1
ATOM 1669 O O . SER A 1 208 ? -11.546 1.609 4.904 1.00 88.06 208 SER A O 1
ATOM 1671 N N . VAL A 1 209 ? -11.305 0.156 3.206 1.00 84.56 209 VAL A N 1
ATOM 1672 C CA . VAL A 1 209 ? -11.947 -0.975 3.900 1.00 84.56 209 VAL A CA 1
ATOM 1673 C C . VAL A 1 209 ? -11.140 -1.394 5.130 1.00 84.56 209 VAL A C 1
ATOM 1675 O O . VAL A 1 209 ? -11.701 -1.540 6.216 1.00 84.56 209 VAL A O 1
ATOM 1678 N N . LEU A 1 210 ? -9.822 -1.555 4.991 1.00 84.50 210 LEU A N 1
ATOM 1679 C CA . LEU A 1 210 ? -8.949 -1.965 6.096 1.00 84.50 210 LEU A CA 1
ATOM 1680 C C . LEU A 1 210 ? -8.908 -0.919 7.213 1.00 84.50 210 LEU A C 1
ATOM 1682 O O . LEU A 1 210 ? -8.948 -1.271 8.393 1.00 84.50 210 LEU A O 1
ATOM 1686 N N . PHE A 1 211 ? -8.869 0.363 6.852 1.00 85.69 211 PHE A N 1
ATOM 1687 C CA . PHE A 1 211 ? -8.900 1.456 7.815 1.00 85.69 211 PHE A CA 1
ATOM 1688 C C . PHE A 1 211 ? -10.237 1.514 8.567 1.00 85.69 211 PHE A C 1
ATOM 1690 O O . PHE A 1 211 ? -10.249 1.649 9.792 1.00 85.69 211 PHE A O 1
ATOM 1697 N N . ALA A 1 212 ? -11.361 1.320 7.869 1.00 83.50 212 ALA A N 1
ATOM 1698 C CA . ALA A 1 212 ? -12.681 1.237 8.491 1.00 83.50 212 ALA A CA 1
ATOM 1699 C C . ALA A 1 212 ? -12.792 0.053 9.471 1.00 83.50 212 ALA A C 1
ATOM 1701 O O . ALA A 1 212 ? -13.304 0.226 10.576 1.00 83.50 212 ALA A O 1
ATOM 1702 N N . LEU A 1 213 ? -12.260 -1.124 9.115 1.00 78.31 213 LEU A N 1
ATOM 1703 C CA . LEU A 1 213 ? -12.223 -2.293 10.005 1.00 78.31 213 LEU A CA 1
ATOM 1704 C C . LEU A 1 213 ? -11.391 -2.035 11.267 1.00 78.31 213 LEU A C 1
ATOM 1706 O O . LEU A 1 213 ? -11.774 -2.446 12.364 1.00 78.31 213 LEU A O 1
ATOM 1710 N N . LEU A 1 214 ? -10.256 -1.345 11.132 1.00 78.69 214 LEU A N 1
ATOM 1711 C CA . LEU A 1 214 ? -9.401 -0.998 12.263 1.00 78.69 214 LEU A CA 1
ATOM 1712 C C . LEU A 1 214 ? -10.100 -0.020 13.218 1.00 78.69 214 LEU A C 1
ATOM 1714 O O . LEU A 1 214 ? -10.087 -0.241 14.430 1.00 78.69 214 LEU A O 1
ATOM 1718 N N . ILE A 1 215 ? -10.772 1.005 12.681 1.00 81.62 215 ILE A N 1
ATOM 1719 C CA . ILE A 1 215 ? -11.575 1.939 13.481 1.00 81.62 215 ILE A CA 1
ATOM 1720 C C . ILE A 1 215 ? -12.746 1.220 14.153 1.00 81.62 215 ILE A C 1
ATOM 1722 O O . ILE A 1 215 ? -12.946 1.406 15.350 1.00 81.62 215 ILE A O 1
ATOM 1726 N N . GLY A 1 216 ? -13.498 0.388 13.427 1.00 75.38 216 GLY A N 1
ATOM 1727 C CA . GLY A 1 216 ? -14.669 -0.310 13.967 1.00 75.38 216 GLY A CA 1
ATOM 1728 C C . GLY A 1 216 ? -14.324 -1.229 15.143 1.00 75.38 216 GLY A C 1
ATOM 1729 O O . GLY A 1 216 ? -14.990 -1.197 16.182 1.00 75.38 216 GLY A O 1
ATOM 1730 N N . ASN A 1 217 ? -13.225 -1.980 15.031 1.00 70.75 217 ASN A N 1
ATOM 1731 C CA . ASN A 1 217 ? -12.756 -2.851 16.111 1.00 70.75 217 ASN A CA 1
ATOM 1732 C C . ASN A 1 217 ? -12.265 -2.047 17.327 1.00 70.75 217 ASN A C 1
ATOM 1734 O O . ASN A 1 217 ? -12.594 -2.392 18.464 1.00 70.75 217 ASN A O 1
ATOM 1738 N N . MET A 1 218 ? -11.552 -0.936 17.107 1.00 72.25 218 MET A N 1
ATOM 1739 C CA . MET A 1 218 ? -11.127 -0.040 18.191 1.00 72.25 218 MET A CA 1
ATOM 1740 C C . MET A 1 218 ? -12.309 0.656 18.878 1.00 72.25 218 MET A C 1
ATOM 1742 O O . MET A 1 218 ? -12.335 0.755 20.104 1.00 72.25 218 MET A O 1
ATOM 1746 N N . GLN A 1 219 ? -13.308 1.114 18.119 1.00 70.62 219 GLN A N 1
ATOM 1747 C CA . GLN A 1 219 ? -14.509 1.754 18.663 1.00 70.62 219 GLN A CA 1
ATOM 1748 C C . GLN A 1 219 ? -15.317 0.791 19.529 1.00 70.62 219 GLN A C 1
ATOM 1750 O O . GLN A 1 219 ? -15.703 1.164 20.633 1.00 70.62 219 GLN A O 1
ATOM 1755 N N . THR A 1 220 ? -15.510 -0.452 19.083 1.00 68.94 220 THR A N 1
ATOM 1756 C CA . THR A 1 220 ? -16.219 -1.483 19.859 1.00 68.94 220 THR A CA 1
ATOM 1757 C C . THR A 1 220 ? -15.517 -1.755 21.196 1.00 68.94 220 THR A C 1
ATOM 1759 O O . THR A 1 220 ? -16.158 -1.823 22.247 1.00 68.94 220 THR A O 1
ATOM 1762 N N . TYR A 1 221 ? -14.181 -1.835 21.187 1.00 67.25 221 TYR A N 1
ATOM 1763 C CA . TYR A 1 221 ? -13.378 -2.001 22.401 1.00 67.25 221 TYR A CA 1
ATOM 1764 C C . TYR A 1 221 ? -13.495 -0.810 23.364 1.00 67.25 221 TYR A C 1
ATOM 1766 O O . TYR A 1 221 ? -13.724 -0.989 24.567 1.00 67.25 221 TYR A O 1
ATOM 1774 N N . LEU A 1 222 ? -13.354 0.412 22.839 1.00 66.75 222 LEU A N 1
ATOM 1775 C CA . LEU A 1 222 ? -13.472 1.629 23.638 1.00 66.75 222 LEU A CA 1
ATOM 1776 C C . LEU A 1 222 ? -14.874 1.756 24.236 1.00 66.75 222 LEU A C 1
ATOM 1778 O O . LEU A 1 222 ? -14.991 2.004 25.431 1.00 66.75 222 LEU A O 1
ATOM 1782 N N . GLN A 1 223 ? -15.923 1.499 23.450 1.00 70.94 223 GLN A N 1
ATOM 1783 C CA . GLN A 1 223 ? -17.309 1.534 23.918 1.00 70.94 223 GLN A CA 1
ATOM 1784 C C . GLN A 1 223 ? -17.554 0.546 25.060 1.00 70.94 223 GLN A C 1
ATOM 1786 O O . GLN A 1 223 ? -18.112 0.945 26.075 1.00 70.94 223 GLN A O 1
ATOM 1791 N N . SER A 1 224 ? -17.079 -0.699 24.961 1.00 68.31 224 SER A N 1
ATOM 1792 C CA . SER A 1 224 ? -17.200 -1.688 26.047 1.00 68.31 224 SER A CA 1
ATOM 1793 C C . SER A 1 224 ? -16.559 -1.213 27.362 1.00 68.31 224 SER A C 1
ATOM 1795 O O . SER A 1 224 ? -17.141 -1.348 28.442 1.00 68.31 224 SER A O 1
ATOM 1797 N N . THR A 1 225 ? -15.376 -0.598 27.277 1.00 67.12 225 THR A N 1
ATOM 1798 C CA . THR A 1 225 ? -14.667 -0.062 28.451 1.00 67.12 225 THR A CA 1
ATOM 1799 C C . THR A 1 225 ? -15.374 1.171 29.020 1.00 67.12 225 THR A C 1
ATOM 1801 O O . THR A 1 225 ? -15.521 1.302 30.237 1.00 67.12 225 THR A O 1
ATOM 1804 N N . THR A 1 226 ? -15.844 2.070 28.151 1.00 75.12 226 THR A N 1
ATOM 1805 C CA . THR A 1 226 ? -16.587 3.271 28.544 1.00 75.12 226 THR A CA 1
ATOM 1806 C C . THR A 1 226 ? -17.925 2.917 29.181 1.00 75.12 226 THR A C 1
ATOM 1808 O O . THR A 1 226 ? -18.251 3.503 30.204 1.00 75.12 226 THR A O 1
ATOM 1811 N N . ILE A 1 227 ? -18.662 1.933 28.657 1.00 77.88 227 ILE A N 1
ATOM 1812 C CA . ILE A 1 227 ? -19.939 1.482 29.230 1.00 77.88 227 ILE A CA 1
ATOM 1813 C C . ILE A 1 227 ? -19.741 0.996 30.668 1.00 77.88 227 ILE A C 1
ATOM 1815 O O . ILE A 1 227 ? -20.428 1.483 31.558 1.00 77.88 227 ILE A O 1
ATOM 1819 N N . GLN A 1 228 ? -18.752 0.135 30.937 1.00 75.81 228 GLN A N 1
ATOM 1820 C CA . GLN A 1 228 ? -18.470 -0.326 32.308 1.00 75.81 228 GLN A CA 1
ATOM 1821 C C . GLN A 1 228 ? -18.111 0.834 33.252 1.00 75.81 228 GLN A C 1
ATOM 1823 O O . GLN A 1 228 ? -18.513 0.852 34.417 1.00 75.81 228 GLN A O 1
ATOM 1828 N N . LEU A 1 229 ? -17.351 1.819 32.767 1.00 81.19 229 LEU A N 1
ATOM 1829 C CA . LEU A 1 229 ? -16.998 2.995 33.561 1.00 81.19 229 LEU A CA 1
ATOM 1830 C C . LEU A 1 229 ? -18.214 3.889 33.837 1.00 81.19 229 LEU A C 1
ATOM 1832 O O . LEU A 1 229 ? -18.353 4.405 34.948 1.00 81.19 229 LEU A O 1
ATOM 1836 N N . GLU A 1 230 ? -19.075 4.085 32.843 1.00 84.06 230 GLU A N 1
ATOM 1837 C CA . GLU A 1 230 ? -20.300 4.869 32.979 1.00 84.06 230 GLU A CA 1
ATOM 1838 C C . GLU A 1 230 ? -21.310 4.167 33.893 1.00 84.06 230 GLU A C 1
ATOM 1840 O O . GLU A 1 230 ? -21.856 4.809 34.784 1.00 84.06 230 GLU A O 1
ATOM 1845 N N . GLU A 1 231 ? -21.472 2.845 33.802 1.00 84.81 231 GLU A N 1
ATOM 1846 C CA . GLU A 1 231 ? -22.285 2.063 34.744 1.00 84.81 231 GLU A CA 1
ATOM 1847 C C . GLU A 1 231 ? -21.809 2.238 36.193 1.00 84.81 231 GLU A C 1
ATOM 1849 O O . GLU A 1 231 ? -22.617 2.474 37.097 1.00 84.81 231 GLU A O 1
ATOM 1854 N N . TRP A 1 232 ? -20.492 2.189 36.423 1.00 83.06 232 TRP A N 1
ATOM 1855 C CA . TRP A 1 232 ? -19.908 2.479 37.732 1.00 83.06 232 TRP A CA 1
ATOM 1856 C C . TRP A 1 232 ? -20.205 3.907 38.199 1.00 83.06 232 TRP A C 1
ATOM 1858 O O . TRP A 1 232 ? -20.580 4.119 39.355 1.00 83.06 232 TRP A O 1
ATOM 1868 N N . ARG A 1 233 ? -20.040 4.899 37.314 1.00 87.56 233 ARG A N 1
ATOM 1869 C CA . ARG A 1 233 ? -20.297 6.315 37.622 1.00 87.56 233 ARG A CA 1
ATOM 1870 C C . ARG A 1 233 ? -21.758 6.566 37.975 1.00 87.56 233 ARG A C 1
ATOM 1872 O O . ARG A 1 233 ? -22.015 7.238 38.977 1.00 87.56 233 ARG A O 1
ATOM 1879 N N . VAL A 1 234 ? -22.688 6.016 37.197 1.00 89.75 234 VAL A N 1
ATOM 1880 C CA . VAL A 1 234 ? -24.134 6.135 37.425 1.00 89.75 234 VAL A CA 1
ATOM 1881 C C . VAL A 1 234 ? -24.490 5.506 38.766 1.00 89.75 234 VAL A C 1
ATOM 1883 O O . VAL A 1 234 ? -24.997 6.198 39.644 1.00 89.75 234 VAL A O 1
ATOM 1886 N N . ARG A 1 235 ? -24.093 4.247 38.995 1.00 86.88 235 ARG A N 1
ATOM 1887 C CA . ARG A 1 235 ? -24.390 3.539 40.248 1.00 86.88 235 ARG A CA 1
ATOM 1888 C C . ARG A 1 235 ? -23.830 4.259 41.472 1.00 86.88 235 ARG A C 1
ATOM 1890 O O . ARG A 1 235 ? -24.514 4.391 42.481 1.00 86.88 235 ARG A O 1
ATOM 1897 N N . ARG A 1 236 ? -22.597 4.767 41.387 1.00 89.06 236 ARG A N 1
ATOM 1898 C CA . ARG A 1 236 ? -21.987 5.549 42.470 1.00 89.06 236 ARG A CA 1
ATOM 1899 C C . ARG A 1 236 ? -22.773 6.830 42.754 1.00 89.06 236 ARG A C 1
ATOM 1901 O O . ARG A 1 236 ? -22.934 7.192 43.917 1.00 89.06 236 ARG A O 1
ATOM 1908 N N . THR A 1 237 ? -23.243 7.513 41.713 1.00 92.81 237 THR A N 1
ATOM 1909 C CA . THR A 1 237 ? -24.055 8.730 41.852 1.00 92.81 237 THR A CA 1
ATOM 1910 C C . THR A 1 237 ? -25.397 8.420 42.514 1.00 92.81 237 THR A C 1
ATOM 1912 O O . THR A 1 237 ? -25.768 9.111 43.465 1.00 92.81 237 THR A O 1
ATOM 1915 N N . ASP A 1 238 ? -26.058 7.335 42.109 1.00 92.69 238 ASP A N 1
ATOM 1916 C CA . ASP A 1 238 ? -27.319 6.883 42.703 1.00 92.69 238 ASP A CA 1
ATOM 1917 C C . ASP A 1 238 ? -27.152 6.520 44.184 1.00 92.69 238 ASP A C 1
ATOM 1919 O O . ASP A 1 238 ? -27.935 6.978 45.023 1.00 92.69 238 ASP A O 1
ATOM 1923 N N . THR A 1 239 ? -26.097 5.773 44.544 1.00 92.12 239 THR A N 1
ATOM 1924 C CA . THR A 1 239 ? -25.802 5.460 45.952 1.00 92.12 239 THR A CA 1
ATOM 1925 C C . THR A 1 239 ? -25.576 6.744 46.754 1.00 92.12 239 THR A C 1
ATOM 1927 O O . THR A 1 239 ? -26.128 6.898 47.844 1.00 92.12 239 THR A O 1
ATOM 1930 N N . GLU A 1 240 ? -24.797 7.703 46.242 1.00 92.81 240 GLU A N 1
ATOM 1931 C CA . GLU A 1 240 ? -24.566 8.982 46.929 1.00 92.81 240 GLU A CA 1
ATOM 1932 C C . GLU A 1 240 ? -25.861 9.771 47.136 1.00 92.81 240 GLU A C 1
ATOM 1934 O O . GLU A 1 240 ? -26.084 10.312 48.223 1.00 92.81 240 GLU A O 1
ATOM 1939 N N . GLN A 1 241 ? -26.731 9.823 46.127 1.00 93.69 241 GLN A N 1
ATOM 1940 C CA . GLN A 1 241 ? -28.021 10.497 46.227 1.00 93.69 241 GLN A CA 1
ATOM 1941 C C . GLN A 1 241 ? -28.935 9.811 47.248 1.00 93.69 241 GLN A C 1
ATOM 1943 O O . GLN A 1 241 ? -29.525 10.488 48.094 1.00 93.69 241 GLN A O 1
ATOM 1948 N N . TRP A 1 242 ? -28.983 8.478 47.245 1.00 94.75 242 TRP A N 1
ATOM 1949 C CA . TRP A 1 242 ? -29.719 7.692 48.233 1.00 94.75 242 TRP A CA 1
ATOM 1950 C C . TRP A 1 242 ? -29.207 7.930 49.664 1.00 94.75 242 TRP A C 1
ATOM 1952 O O . TRP A 1 242 ? -30.000 8.189 50.573 1.00 94.75 242 TRP A O 1
ATOM 1962 N N . MET A 1 243 ? -27.884 7.933 49.871 1.00 95.94 243 MET A N 1
ATOM 1963 C CA . MET A 1 243 ? -27.269 8.198 51.180 1.00 95.94 243 MET A CA 1
ATOM 1964 C C . MET A 1 243 ? -27.523 9.626 51.679 1.00 95.94 243 MET A C 1
ATOM 1966 O O . MET A 1 243 ? -27.612 9.850 52.890 1.00 95.94 243 MET A O 1
ATOM 1970 N N . ARG A 1 244 ? -27.595 10.605 50.766 1.00 92.69 244 ARG A N 1
ATOM 1971 C CA . ARG A 1 244 ? -27.949 11.997 51.086 1.00 92.69 244 ARG A CA 1
ATOM 1972 C C . ARG A 1 244 ? -29.412 12.113 51.489 1.00 92.69 244 ARG A C 1
ATOM 1974 O O . ARG A 1 244 ? -29.686 12.714 52.518 1.00 92.69 244 ARG A O 1
ATOM 1981 N N . HIS A 1 245 ? -30.318 11.500 50.729 1.00 94.94 245 HIS A N 1
ATOM 1982 C CA . HIS A 1 245 ? -31.754 11.530 51.005 1.00 94.94 245 HIS A CA 1
ATOM 1983 C C . HIS A 1 245 ? -32.120 10.863 52.342 1.00 94.94 245 HIS A C 1
ATOM 1985 O O . HIS A 1 245 ? -33.032 11.307 53.025 1.00 94.94 245 HIS A O 1
ATOM 1991 N N . ARG A 1 246 ? -31.383 9.818 52.740 1.00 93.94 246 ARG A N 1
ATOM 1992 C CA . ARG A 1 246 ? -31.537 9.120 54.032 1.00 93.94 246 ARG A CA 1
ATOM 1993 C C . ARG A 1 246 ? -30.796 9.788 55.198 1.00 93.94 246 ARG A C 1
ATOM 1995 O O . ARG A 1 246 ? -30.799 9.231 56.291 1.00 93.94 246 ARG A O 1
ATOM 2002 N N . GLU A 1 247 ? -30.106 10.903 54.952 1.00 94.19 247 GLU A N 1
ATOM 2003 C CA . GLU A 1 247 ? -29.337 11.655 55.954 1.00 94.19 247 GLU A CA 1
ATOM 2004 C C . GLU A 1 247 ? -28.341 10.796 56.756 1.00 94.19 247 GLU A C 1
ATOM 2006 O O . GLU A 1 247 ? -28.117 11.001 57.947 1.00 94.19 247 GLU A O 1
ATOM 2011 N N . LEU A 1 248 ? -27.692 9.825 56.099 1.00 94.31 248 LEU A N 1
ATOM 2012 C CA . LEU A 1 248 ? -26.813 8.889 56.805 1.00 94.31 248 LEU A CA 1
ATOM 2013 C C . LEU A 1 248 ? -25.623 9.607 57.480 1.00 94.31 248 LEU A C 1
ATOM 2015 O O . LEU A 1 248 ? -25.018 10.504 56.868 1.00 94.31 248 LEU A O 1
ATOM 2019 N N . PRO A 1 249 ? -25.218 9.189 58.695 1.00 94.12 249 PRO A N 1
ATOM 2020 C CA . PRO A 1 249 ? -24.028 9.709 59.362 1.00 94.12 249 PRO A CA 1
ATOM 2021 C C . PRO A 1 249 ? -22.748 9.350 58.588 1.00 94.12 249 PRO A C 1
ATOM 2023 O O . PRO A 1 249 ? -22.696 8.380 57.826 1.00 94.12 249 PRO A O 1
ATOM 2026 N N . GLN A 1 250 ? -21.694 10.158 58.752 1.00 91.38 250 GLN A N 1
ATOM 2027 C CA . GLN A 1 250 ? -20.505 10.075 57.888 1.00 91.38 250 GLN A CA 1
ATOM 2028 C C . GLN A 1 250 ? -19.732 8.759 57.989 1.00 91.38 250 GLN A C 1
ATOM 2030 O O . GLN A 1 250 ? -19.173 8.302 56.991 1.00 91.38 250 GLN A O 1
ATOM 2035 N N . ASN A 1 251 ? -19.733 8.122 59.159 1.00 93.25 251 ASN A N 1
ATOM 2036 C CA . ASN A 1 251 ? -19.121 6.808 59.343 1.00 93.25 251 ASN A CA 1
ATOM 2037 C C . ASN A 1 251 ? -19.798 5.746 58.457 1.00 93.25 251 ASN A C 1
ATOM 2039 O O . ASN A 1 251 ? -19.112 5.013 57.747 1.00 93.25 251 ASN A O 1
ATOM 2043 N N . LEU A 1 252 ? -21.136 5.715 58.422 1.00 92.62 252 LEU A N 1
ATOM 2044 C CA . LEU A 1 252 ? -21.896 4.784 57.586 1.00 92.62 252 LEU A CA 1
ATOM 2045 C C . LEU A 1 252 ? -21.697 5.077 56.098 1.00 92.62 252 LEU A C 1
ATOM 2047 O O . LEU A 1 252 ? -21.493 4.145 55.324 1.00 92.62 252 LEU A O 1
ATOM 2051 N N . LYS A 1 253 ? -21.657 6.355 55.695 1.00 92.19 253 LYS A N 1
ATOM 2052 C CA . LYS A 1 253 ? -21.344 6.744 54.307 1.00 92.19 253 LYS A CA 1
ATOM 2053 C C . LYS A 1 253 ? -19.981 6.216 53.853 1.00 92.19 253 LYS A C 1
ATOM 2055 O O . LYS A 1 253 ? -19.855 5.702 52.744 1.00 92.19 253 LYS A O 1
ATOM 2060 N N . GLN A 1 254 ? -18.955 6.310 54.703 1.00 93.19 254 GLN A N 1
ATOM 2061 C CA . GLN A 1 254 ? -17.632 5.757 54.397 1.00 93.19 254 GLN A CA 1
ATOM 2062 C C . GLN A 1 254 ? -17.644 4.227 54.296 1.00 93.19 254 GLN A C 1
ATOM 2064 O O . GLN A 1 254 ? -17.032 3.683 53.375 1.00 93.19 254 GLN A O 1
ATOM 2069 N N . CYS A 1 255 ? -18.360 3.537 55.189 1.00 93.94 255 CYS A N 1
ATOM 2070 C CA . CYS A 1 255 ? -18.524 2.085 55.118 1.00 93.94 255 CYS A CA 1
ATOM 2071 C C . CYS A 1 255 ? -19.194 1.648 53.808 1.00 93.94 255 CYS A C 1
ATOM 2073 O O . CYS A 1 255 ? -18.676 0.755 53.140 1.00 93.94 255 CYS A O 1
ATOM 2075 N N . VAL A 1 256 ? -20.282 2.314 53.402 1.00 93.56 256 VAL A N 1
ATOM 2076 C CA . VAL A 1 256 ? -20.999 2.020 52.148 1.00 93.56 256 VAL A CA 1
ATOM 2077 C C . VAL A 1 256 ? -20.098 2.239 50.933 1.00 93.56 256 VAL A C 1
ATOM 2079 O O . VAL A 1 256 ? -19.969 1.341 50.109 1.00 93.56 256 VAL A O 1
ATOM 2082 N N . ARG A 1 257 ? -19.381 3.370 50.850 1.00 93.31 257 ARG A N 1
ATOM 2083 C CA . ARG A 1 257 ? -18.433 3.636 49.748 1.00 93.31 257 ARG A CA 1
ATOM 2084 C C . ARG A 1 257 ? -17.363 2.555 49.620 1.00 93.31 257 ARG A C 1
ATOM 2086 O O . ARG A 1 257 ? -17.056 2.122 48.512 1.00 93.31 257 ARG A O 1
ATOM 2093 N N . ARG A 1 258 ? -16.778 2.136 50.749 1.00 91.44 258 ARG A N 1
ATOM 2094 C CA . ARG A 1 258 ? -15.735 1.102 50.767 1.00 91.44 258 ARG A CA 1
ATOM 2095 C C . ARG A 1 258 ? -16.301 -0.255 50.346 1.00 91.44 258 ARG A C 1
ATOM 2097 O O . ARG A 1 258 ? -15.640 -0.966 49.595 1.00 91.44 258 ARG A O 1
ATOM 2104 N N . TYR A 1 259 ? -17.512 -0.585 50.790 1.00 89.44 259 TYR A N 1
ATOM 2105 C CA . TYR A 1 259 ? -18.204 -1.805 50.388 1.00 89.44 259 TYR A CA 1
ATOM 2106 C C . TYR A 1 259 ? -18.540 -1.816 48.891 1.00 89.44 259 TYR A C 1
ATOM 2108 O O . TYR A 1 259 ? -18.208 -2.783 48.214 1.00 89.44 259 TYR A O 1
ATOM 2116 N N . ASP A 1 260 ? -19.108 -0.738 48.348 1.00 88.88 260 ASP A N 1
ATOM 2117 C CA . ASP A 1 260 ? -19.447 -0.640 46.922 1.00 88.88 260 ASP A CA 1
ATOM 2118 C C . ASP A 1 260 ? -18.204 -0.709 46.032 1.00 88.88 260 ASP A C 1
ATOM 2120 O O . ASP A 1 260 ? -18.209 -1.391 45.007 1.00 88.88 260 ASP A O 1
ATOM 2124 N N . GLN A 1 261 ? -17.112 -0.055 46.441 1.00 87.38 261 GLN A N 1
ATOM 2125 C CA . GLN A 1 261 ? -15.836 -0.139 45.736 1.00 87.38 261 GLN A CA 1
ATOM 2126 C C . GLN A 1 261 ? -15.275 -1.564 45.758 1.00 87.38 261 GLN A C 1
ATOM 2128 O O . GLN A 1 261 ? -14.837 -2.061 44.722 1.00 87.38 261 GLN A O 1
ATOM 2133 N N . TYR A 1 262 ? -15.312 -2.234 46.912 1.00 86.94 262 TYR A N 1
ATOM 2134 C CA . TYR A 1 262 ? -14.897 -3.631 47.018 1.00 86.94 262 TYR A CA 1
ATOM 2135 C C . TYR A 1 262 ? -15.762 -4.543 46.137 1.00 86.94 262 TYR A C 1
ATOM 2137 O O . TYR A 1 262 ? -15.224 -5.309 45.342 1.00 86.94 262 TYR A O 1
ATOM 2145 N N . LYS A 1 263 ? -17.092 -4.409 46.213 1.00 85.25 263 LYS A N 1
ATOM 2146 C CA . LYS A 1 263 ? -18.047 -5.189 45.417 1.00 85.25 263 LYS A CA 1
ATOM 2147 C C . LYS A 1 263 ? -17.819 -4.990 43.919 1.00 85.25 263 LYS A C 1
ATOM 2149 O O . LYS A 1 263 ? -17.819 -5.957 43.168 1.00 85.25 263 LYS A O 1
ATOM 2154 N N . TRP A 1 264 ? -17.572 -3.761 43.473 1.00 83.69 264 TRP A N 1
ATOM 2155 C CA . TRP A 1 264 ? -17.277 -3.483 42.069 1.00 83.69 264 TRP A CA 1
ATOM 2156 C C . TRP A 1 264 ? -15.967 -4.115 41.598 1.00 83.69 264 TRP A C 1
ATOM 2158 O O . TRP A 1 264 ? -15.924 -4.703 40.523 1.00 83.69 264 TRP A O 1
ATOM 2168 N N . VAL A 1 265 ? -14.904 -4.046 42.402 1.00 83.94 265 VAL A N 1
ATOM 2169 C CA . VAL A 1 265 ? -13.624 -4.683 42.052 1.00 83.94 265 VAL A CA 1
ATOM 2170 C C . VAL A 1 265 ? -13.751 -6.211 42.032 1.00 83.94 265 VAL A C 1
ATOM 2172 O O . VAL A 1 265 ? -13.167 -6.850 41.161 1.00 83.94 265 VAL A O 1
ATOM 2175 N N . ALA A 1 266 ? -14.528 -6.790 42.952 1.00 81.50 266 ALA A N 1
ATOM 2176 C CA . ALA A 1 266 ? -14.692 -8.236 43.079 1.00 81.50 266 ALA A CA 1
ATOM 2177 C C . ALA A 1 266 ? -15.621 -8.845 42.014 1.00 81.50 266 ALA A C 1
ATOM 2179 O O . ALA A 1 266 ? -15.283 -9.872 41.434 1.00 81.50 266 ALA A O 1
ATOM 2180 N N . THR A 1 267 ? -16.775 -8.226 41.741 1.00 79.94 267 THR A N 1
ATOM 2181 C CA . THR A 1 267 ? -17.827 -8.823 40.893 1.00 79.94 267 THR A CA 1
ATOM 2182 C C . THR A 1 267 ? -18.197 -7.983 39.673 1.00 79.94 267 THR A C 1
ATOM 2184 O O . THR A 1 267 ? -19.135 -8.330 38.958 1.00 79.94 267 THR A O 1
ATOM 2187 N N . ARG A 1 268 ? -17.516 -6.850 39.434 1.00 73.94 268 ARG A N 1
ATOM 2188 C CA . ARG A 1 268 ? -17.867 -5.855 38.396 1.00 73.94 268 ARG A CA 1
ATOM 2189 C C . ARG A 1 268 ? -19.331 -5.418 38.438 1.00 73.94 268 ARG A C 1
ATOM 2191 O O . ARG A 1 268 ? -19.934 -5.098 37.423 1.00 73.94 268 ARG A O 1
ATOM 2198 N N . GLY A 1 269 ? -19.915 -5.423 39.635 1.00 67.44 269 GLY A N 1
ATOM 2199 C CA . GLY A 1 269 ? -21.286 -4.980 39.834 1.00 67.44 269 GLY A CA 1
ATOM 2200 C C . GLY A 1 269 ? -22.364 -5.983 39.417 1.00 67.44 269 GLY A C 1
ATOM 2201 O O . GLY A 1 269 ? -23.531 -5.582 39.394 1.00 67.44 269 GLY A O 1
ATOM 2202 N N . VAL A 1 270 ? -22.019 -7.248 39.156 1.00 76.50 270 VAL A N 1
ATOM 2203 C CA . VAL A 1 270 ? -23.001 -8.324 38.955 1.00 76.50 270 VAL A CA 1
ATOM 2204 C C . VAL A 1 270 ? -23.778 -8.565 40.254 1.00 76.50 270 VAL A C 1
ATOM 2206 O O . VAL A 1 270 ? -23.194 -8.688 41.335 1.00 76.50 270 VAL A O 1
ATOM 2209 N N . ASP A 1 271 ? -25.109 -8.606 40.153 1.00 72.12 271 ASP A N 1
ATOM 2210 C CA . ASP A 1 271 ? -25.985 -9.023 41.248 1.00 72.12 271 ASP A CA 1
ATOM 2211 C C . ASP A 1 271 ? -26.169 -10.542 41.207 1.00 72.12 271 ASP A C 1
ATOM 2213 O O . ASP A 1 271 ? -27.037 -11.073 40.514 1.00 72.12 271 ASP A O 1
ATOM 2217 N N . GLU A 1 272 ? -25.330 -11.244 41.966 1.00 71.62 272 GLU A N 1
ATOM 2218 C CA . GLU A 1 272 ? -25.354 -12.704 42.079 1.00 71.62 272 GLU A CA 1
ATOM 2219 C C . GLU A 1 272 ? -26.735 -13.240 42.480 1.00 71.62 272 GLU A C 1
ATOM 2221 O O . GLU A 1 272 ? -27.139 -14.313 42.038 1.00 71.62 272 GLU A O 1
ATOM 2226 N N . THR A 1 273 ? -27.497 -12.496 43.289 1.00 70.06 273 THR A N 1
ATOM 2227 C CA . THR A 1 273 ? -28.806 -12.959 43.767 1.00 70.06 273 THR A CA 1
ATOM 2228 C C . THR A 1 273 ? -29.892 -12.859 42.705 1.00 70.06 273 THR A C 1
ATOM 2230 O O . THR A 1 273 ? -30.763 -13.730 42.653 1.00 70.06 273 THR A O 1
ATOM 2233 N N . ALA A 1 274 ? -29.832 -11.836 41.850 1.00 74.06 274 ALA A N 1
ATOM 2234 C CA . ALA A 1 274 ? -30.694 -11.719 40.679 1.00 74.06 274 ALA A CA 1
ATOM 2235 C C . ALA A 1 274 ? -30.328 -12.788 39.639 1.00 74.06 274 ALA A C 1
ATOM 2237 O O . ALA A 1 274 ? -31.200 -13.534 39.201 1.00 74.06 274 ALA A O 1
ATOM 2238 N N . LEU A 1 275 ? -29.030 -12.965 39.367 1.00 74.75 275 LEU A N 1
ATOM 2239 C CA . LEU A 1 275 ? -28.528 -13.977 38.434 1.00 74.75 275 LEU A CA 1
ATOM 2240 C C . LEU A 1 275 ? -28.993 -15.391 38.823 1.00 74.75 275 LEU A C 1
ATOM 2242 O O . LEU A 1 275 ? -29.500 -16.143 37.996 1.00 74.75 275 LEU A O 1
ATOM 2246 N N . LEU A 1 276 ? -28.882 -15.742 40.109 1.00 78.31 276 LEU A N 1
ATOM 2247 C CA . LEU A 1 276 ? -29.324 -17.035 40.637 1.00 78.31 276 LEU A CA 1
ATOM 2248 C C . LEU A 1 276 ? -30.844 -17.229 40.590 1.00 78.31 276 LEU A C 1
ATOM 2250 O O . LEU A 1 276 ? -31.294 -18.372 40.629 1.00 78.31 276 LEU A O 1
ATOM 2254 N N . LYS A 1 277 ? -31.650 -16.162 40.546 1.00 76.94 277 LYS A N 1
ATOM 2255 C CA . LYS A 1 277 ? -33.114 -16.269 40.433 1.00 76.94 277 LYS A CA 1
ATOM 2256 C C . LYS A 1 277 ? -33.573 -16.563 39.008 1.00 76.94 277 LYS A C 1
ATOM 2258 O O . LYS A 1 277 ? -34.569 -17.266 38.868 1.00 76.94 277 LYS A O 1
ATOM 2263 N N . ASP A 1 278 ? -32.833 -16.091 38.011 1.00 80.75 278 ASP A N 1
ATOM 2264 C CA . ASP A 1 278 ? -33.134 -16.316 36.592 1.00 80.75 278 ASP A CA 1
ATOM 2265 C C . ASP A 1 278 ? -32.712 -17.717 36.111 1.00 80.75 278 ASP A C 1
ATOM 2267 O O . ASP A 1 278 ? -33.138 -18.187 35.056 1.00 80.75 278 ASP A O 1
ATOM 2271 N N . LEU A 1 279 ? -31.898 -18.422 36.902 1.00 83.44 279 LEU A N 1
ATOM 2272 C CA . LEU A 1 279 ? -31.464 -19.789 36.627 1.00 83.44 279 LEU A CA 1
ATOM 2273 C C . LEU A 1 279 ? -32.532 -20.830 37.037 1.00 83.44 279 LEU A C 1
ATOM 2275 O O . LEU A 1 279 ? -33.118 -20.725 38.122 1.00 83.44 279 LEU A O 1
ATOM 2279 N N . PRO A 1 280 ? -32.737 -21.898 36.236 1.00 86.19 280 PRO A N 1
ATOM 2280 C CA . PRO A 1 280 ? -33.557 -23.044 36.619 1.00 86.19 280 PRO A CA 1
ATOM 2281 C C . PRO A 1 280 ? -33.129 -23.640 37.967 1.00 86.19 280 PRO A C 1
ATOM 2283 O O . PRO A 1 280 ? -31.949 -23.632 38.330 1.00 86.19 280 PRO A O 1
ATOM 2286 N N . MET A 1 281 ? -34.094 -24.209 38.695 1.00 82.44 281 MET A N 1
ATOM 2287 C CA . MET A 1 281 ? -33.902 -24.760 40.046 1.00 82.44 281 MET A CA 1
ATOM 2288 C C . MET A 1 281 ? -32.704 -25.710 40.164 1.00 82.44 281 MET A C 1
ATOM 2290 O O . MET A 1 281 ? -31.979 -25.651 41.160 1.00 82.44 281 MET A O 1
ATOM 2294 N N . ASP A 1 282 ? -32.488 -26.548 39.151 1.00 80.81 282 ASP A N 1
ATOM 2295 C CA . ASP A 1 282 ? -31.432 -27.560 39.145 1.00 80.81 282 ASP A CA 1
ATOM 2296 C C . ASP A 1 282 ? -30.034 -26.930 39.071 1.00 80.81 282 ASP A C 1
ATOM 2298 O O . ASP A 1 282 ? -29.178 -27.226 39.906 1.00 80.81 282 ASP A O 1
ATOM 2302 N N . LEU A 1 283 ? -29.836 -25.959 38.172 1.00 80.31 283 LEU A N 1
ATOM 2303 C CA . LEU A 1 283 ? -28.588 -25.192 38.054 1.00 80.31 283 LEU A CA 1
ATOM 2304 C C . LEU A 1 283 ? -28.292 -24.390 39.326 1.00 80.31 283 LEU A C 1
ATOM 2306 O O . LEU A 1 283 ? -27.157 -24.348 39.801 1.00 80.31 283 LEU A O 1
ATOM 2310 N N . ARG A 1 284 ? -29.322 -23.793 39.932 1.00 82.69 284 ARG A N 1
ATOM 2311 C CA . ARG A 1 284 ? -29.186 -23.024 41.175 1.00 82.69 284 ARG A CA 1
ATOM 2312 C C . ARG A 1 284 ? -28.754 -23.891 42.359 1.00 82.69 284 ARG A C 1
ATOM 2314 O O . ARG A 1 284 ? -27.981 -23.437 43.205 1.00 82.69 284 ARG A O 1
ATOM 2321 N N . ARG A 1 285 ? -29.263 -25.126 42.438 1.00 79.88 285 ARG A N 1
ATOM 2322 C CA . ARG A 1 285 ? -28.891 -26.095 43.479 1.00 79.88 285 ARG A CA 1
ATOM 2323 C C . ARG A 1 285 ? -27.443 -26.553 43.314 1.00 79.88 285 ARG A C 1
ATOM 2325 O O . ARG A 1 285 ? -26.728 -26.643 44.309 1.00 79.88 285 ARG A O 1
ATOM 2332 N N . ASP A 1 286 ? -27.012 -26.779 42.079 1.00 80.75 286 ASP A N 1
ATOM 2333 C CA . ASP A 1 286 ? -25.650 -27.224 41.783 1.00 80.75 286 ASP A CA 1
ATOM 2334 C C . ASP A 1 286 ? -24.602 -26.127 42.021 1.00 80.75 286 ASP A C 1
ATOM 2336 O O . ASP A 1 286 ? -23.540 -26.415 42.575 1.00 80.75 286 ASP A O 1
ATOM 2340 N N . ILE A 1 287 ? -24.907 -24.863 41.698 1.00 81.06 287 ILE A N 1
ATOM 2341 C CA . ILE A 1 287 ? -24.017 -23.721 41.977 1.00 81.06 287 ILE A CA 1
ATOM 2342 C C . ILE A 1 287 ? -23.856 -23.509 43.490 1.00 81.06 287 ILE A C 1
ATOM 2344 O O . ILE A 1 287 ? -22.730 -23.406 43.971 1.00 81.06 287 ILE A O 1
ATOM 2348 N N . LYS A 1 288 ? -24.952 -23.551 44.265 1.00 76.88 288 LYS A N 1
ATOM 2349 C CA . LYS A 1 288 ? -24.909 -23.452 45.739 1.00 76.88 288 LYS A CA 1
ATOM 2350 C C . LYS A 1 288 ? -24.133 -24.578 46.425 1.00 76.88 288 LYS A C 1
ATOM 2352 O O . LYS A 1 288 ? -23.768 -24.430 47.583 1.00 76.88 288 LYS A O 1
ATOM 2357 N N . ARG A 1 289 ? -23.935 -25.718 45.755 1.00 75.56 289 ARG A N 1
ATOM 2358 C CA . ARG A 1 289 ? -23.157 -26.845 46.291 1.00 75.56 289 ARG A CA 1
ATOM 2359 C C . ARG A 1 289 ? -21.651 -26.685 46.056 1.00 75.56 289 ARG A C 1
ATOM 2361 O O . ARG A 1 289 ? -20.876 -27.423 46.655 1.00 75.56 289 ARG A O 1
ATOM 2368 N N . LYS A 1 290 ? -21.248 -25.806 45.131 1.00 63.31 290 LYS A N 1
ATOM 2369 C CA . LYS A 1 290 ? -19.849 -25.573 44.736 1.00 63.31 290 LYS A CA 1
ATOM 2370 C C . LYS A 1 290 ? -19.274 -24.238 45.230 1.00 63.31 290 LYS A C 1
ATOM 2372 O O . LYS A 1 290 ? -18.057 -24.087 45.149 1.00 63.31 290 LYS A O 1
ATOM 2377 N N . SER A 1 291 ? -20.110 -23.297 45.681 1.00 53.81 291 SER A N 1
ATOM 2378 C CA . SER A 1 291 ? -19.684 -22.073 46.382 1.00 53.81 291 SER A CA 1
ATOM 2379 C C . SER A 1 291 ? -19.581 -22.302 47.885 1.00 53.81 291 SER A C 1
ATOM 2381 O O . SER A 1 291 ? -18.912 -21.474 48.532 1.00 53.81 291 SER A O 1
#

pLDDT: mean 76.08, std 17.65, range [27.75, 95.94]

Radius of gyration: 31.26 Å; chains: 1; bounding box: 64×44×95 Å

InterPro domains:
  IPR003938 Potassium channel, voltage-dependent, EAG/ELK/ERG-like [PR01463] (82-92)
  IPR003938 Potassium channel, voltage-dependent, EAG/ELK/ERG-like [PR01463] (170-187)
  IPR003938 Potassium channel, voltage-dependent, EAG/ELK/ERG-like [PR01463] (196-207)
  IPR003938 Potassium channel, voltage-dependent, EAG/ELK/ERG-like [PR01463] (214-223)
  IPR003938 Potassium channel, voltage-dependent, EAG/ELK/ERG-like [PR01463] (264-271)
  IPR005821 Ion transport domain [PF00520] (16-227)

Secondary structure (DSSP, 8-state):
-------S--HHHHHHHHHH------S-TTHHHHHHHHHHHHHHHHHHHHHHHHHHHHHHTT--TTHHHHHHHHHHHHHHHHHHHHHHHHHHHHHHHHHHHHHHHHHHT-TT--GGGGSGGGTT-HHHHHHHHHS-HHHHSSTTSTTS--GGGHHHHHTTTTTS-HHHHHHHHHHHHHHHHSTTT------S-HHHHHHHHHHHHHHHHHHHHHHHHHHHHHHHHHHHHHHHHHHHHHHHHHHHHTT--HHHHHHHHHHHHHHHHHHTT--HHHHHHHS-HHHHHHHHTT-

Sequence (291 aa):
MGLVYRPISSTYLQVLMLVVIPNLNDFTMANTKNILRFSIIFEYFPRLLLIFPLSSKIVEANGIVTETAWAGTAYNLMLYMLVSHVIGASWYIFSVERQESCWRRVCDLSSSCLYEFFDCRTKDDSARVAWFKSSNITNLCTPSNDFYQFGIYGDAVTFDVTSVSFYNEYFYCLWWGLKNLSSLGQSLSTSTNVGEICFTIIIAILGSVLFALLIGNMQTYLQSTTIQLEEWRVRRTDTEQWMRHRELPQNLKQCVRRYDQYKWVATRGVDETALLKDLPMDLRRDIKRKS